Protein AF-A0A098LK66-F1 (afdb_monomer_lite)

Foldseek 3Di:
DDADALVRLLVCLQVVVVPNNVVNCVVPQLVLLQVQQVVQQHDNVLSVVLLVVLVVLLSVCSNVVNDDSVDGSNVSSSLLSVVVSVVVCVVVVTGGDPPPDDPPCCPSVVSVVVVQDPVNVVVVVVLLVQLPDLLNVLCCVVPPVVPQLQVVCVVSVNPGSVRSVVSNVVSVVSSVVVCVVDVPNVVSVVD

Structure (mmCIF, N/CA/C/O backbone):
data_AF-A0A098LK66-F1
#
_entry.id   AF-A0A098LK66-F1
#
loop_
_atom_site.group_PDB
_atom_site.id
_atom_site.type_symbol
_atom_site.label_atom_id
_atom_site.label_alt_id
_atom_site.label_comp_id
_atom_site.label_asym_id
_atom_site.label_entity_id
_atom_site.label_seq_id
_atom_site.pdbx_PDB_ins_code
_atom_site.Cartn_x
_atom_site.Cartn_y
_atom_site.Cartn_z
_atom_site.occupancy
_atom_site.B_iso_or_equiv
_atom_site.auth_seq_id
_atom_site.auth_comp_id
_atom_site.auth_asym_id
_atom_site.auth_atom_id
_atom_site.pdbx_PDB_model_num
ATOM 1 N N . MET A 1 1 ? -8.569 2.336 30.779 1.00 60.31 1 MET A N 1
ATOM 2 C CA . MET A 1 1 ? -9.246 2.023 29.501 1.00 60.31 1 MET A CA 1
ATOM 3 C C . MET A 1 1 ? -9.163 0.520 29.280 1.00 60.31 1 MET A C 1
ATOM 5 O O . MET A 1 1 ? -8.083 -0.027 29.476 1.00 60.31 1 MET A O 1
ATOM 9 N N . ARG A 1 2 ? -10.289 -0.143 28.999 1.00 76.19 2 ARG A N 1
ATOM 10 C CA . ARG A 1 2 ? -10.389 -1.608 28.879 1.00 76.19 2 ARG A CA 1
ATOM 11 C C . ARG A 1 2 ? -9.682 -2.094 27.605 1.00 76.19 2 ARG A C 1
ATOM 13 O O . ARG A 1 2 ? -9.849 -1.475 26.557 1.00 76.19 2 ARG A O 1
ATOM 20 N N . ARG A 1 3 ? -8.924 -3.189 27.717 1.00 81.50 3 ARG A N 1
ATOM 21 C CA . ARG A 1 3 ? -8.341 -3.910 26.578 1.00 81.50 3 ARG A CA 1
ATOM 22 C C . ARG A 1 3 ? -9.443 -4.703 25.870 1.00 81.50 3 ARG A C 1
ATOM 24 O O . ARG A 1 3 ? -10.167 -5.432 26.548 1.00 81.50 3 ARG A O 1
ATOM 31 N N . LEU A 1 4 ? -9.593 -4.518 24.563 1.00 85.69 4 LEU A N 1
ATOM 32 C CA . LEU A 1 4 ? -10.563 -5.234 23.734 1.00 85.69 4 LEU A CA 1
ATOM 33 C C . LEU A 1 4 ? -9.918 -6.492 23.150 1.00 85.69 4 LEU A C 1
ATOM 35 O O . LEU A 1 4 ? -8.748 -6.466 22.780 1.00 85.69 4 LEU A O 1
ATOM 39 N N . ASN A 1 5 ? -10.678 -7.580 23.053 1.00 90.31 5 ASN A N 1
ATOM 40 C CA . ASN A 1 5 ? -10.280 -8.732 22.242 1.00 90.31 5 ASN A CA 1
ATOM 41 C C . ASN A 1 5 ? -10.691 -8.552 20.772 1.00 90.31 5 ASN A C 1
ATOM 43 O O . ASN A 1 5 ? -11.492 -7.675 20.444 1.00 90.31 5 ASN A O 1
ATOM 47 N N . ASP A 1 6 ? -10.202 -9.426 19.895 1.00 90.19 6 ASP A N 1
ATOM 48 C CA . ASP A 1 6 ? -10.417 -9.308 18.451 1.00 90.19 6 ASP A CA 1
ATOM 49 C C . ASP A 1 6 ? -11.898 -9.237 18.052 1.00 90.19 6 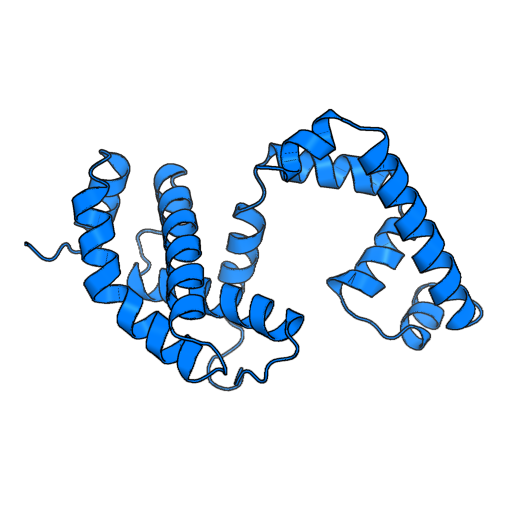ASP A C 1
ATOM 51 O O . ASP A 1 6 ? -12.294 -8.380 17.262 1.00 90.19 6 ASP A O 1
ATOM 55 N N . LYS A 1 7 ? -12.764 -10.054 18.664 1.00 91.00 7 LYS A N 1
ATOM 56 C CA . LYS A 1 7 ? -14.211 -10.022 18.381 1.00 91.00 7 LYS A CA 1
ATOM 57 C C . LYS A 1 7 ? -14.848 -8.701 18.804 1.00 91.00 7 LYS A C 1
ATOM 59 O O . LYS A 1 7 ? -15.735 -8.191 18.118 1.00 91.00 7 LYS A O 1
ATOM 64 N N . GLU A 1 8 ? -14.415 -8.149 19.935 1.00 92.19 8 GLU A N 1
ATOM 65 C CA . GLU A 1 8 ? -14.875 -6.843 20.409 1.00 92.19 8 GLU A CA 1
ATOM 66 C C . GLU A 1 8 ? -14.404 -5.717 19.479 1.00 92.19 8 GLU A C 1
ATOM 68 O O . GLU A 1 8 ? -15.198 -4.827 19.180 1.00 92.19 8 GLU A O 1
ATOM 73 N N . ILE A 1 9 ? -13.171 -5.787 18.964 1.00 91.88 9 ILE A N 1
ATOM 74 C CA . ILE A 1 9 ? -12.632 -4.826 17.988 1.00 91.88 9 ILE A CA 1
ATOM 75 C C . ILE A 1 9 ? -13.450 -4.858 16.691 1.00 91.88 9 ILE A C 1
ATOM 77 O O . ILE A 1 9 ? -13.913 -3.812 16.233 1.00 91.88 9 ILE A O 1
ATOM 81 N N . LEU A 1 10 ? -13.700 -6.045 16.127 1.00 92.62 10 LEU A N 1
ATOM 82 C CA . LEU A 1 10 ? -14.503 -6.195 14.907 1.00 92.62 10 LEU A CA 1
ATOM 83 C C . LEU A 1 10 ? -15.922 -5.644 15.087 1.00 92.62 10 LEU A C 1
ATOM 85 O O . LEU A 1 10 ? -16.438 -4.922 14.228 1.00 92.62 10 LEU A O 1
ATOM 89 N N . LYS A 1 11 ? -16.556 -5.948 16.227 1.00 91.94 11 LYS A N 1
ATOM 90 C CA . LYS A 1 11 ? -17.884 -5.423 16.559 1.00 91.94 11 LYS A CA 1
ATOM 91 C C . LYS A 1 11 ? -17.864 -3.899 16.682 1.00 91.94 11 LYS A C 1
ATOM 93 O O . LYS A 1 11 ? -18.721 -3.253 16.086 1.00 91.94 11 LYS A O 1
ATOM 98 N N . ALA A 1 12 ? -16.892 -3.340 17.402 1.00 91.44 12 ALA A N 1
ATOM 99 C CA . ALA A 1 12 ? -16.756 -1.901 17.615 1.00 91.44 12 ALA A CA 1
ATOM 100 C C . ALA A 1 12 ? -16.572 -1.138 16.292 1.00 91.44 12 ALA A C 1
ATOM 102 O O . ALA A 1 12 ? -17.253 -0.137 16.065 1.00 91.44 12 ALA A O 1
ATOM 103 N N . ILE A 1 13 ? -15.760 -1.663 15.365 1.00 90.69 13 ILE A N 1
ATOM 104 C CA . ILE A 1 13 ? -15.619 -1.105 14.010 1.00 90.69 13 ILE A CA 1
ATOM 105 C C . ILE A 1 13 ? -16.965 -1.098 13.286 1.00 90.69 13 ILE A C 1
ATOM 107 O O . ILE A 1 13 ? -17.366 -0.080 12.716 1.00 90.69 13 ILE A O 1
ATOM 111 N N . ARG A 1 14 ? -17.706 -2.211 13.309 1.00 87.81 14 ARG A N 1
ATOM 112 C CA . ARG A 1 14 ? -19.011 -2.313 12.635 1.00 87.81 14 ARG A CA 1
ATOM 113 C C . ARG A 1 14 ? -20.028 -1.326 13.202 1.00 87.81 14 ARG A C 1
ATOM 115 O O . ARG A 1 14 ? -20.720 -0.681 12.418 1.00 87.81 14 ARG A O 1
ATOM 122 N N . THR A 1 15 ? -20.052 -1.137 14.520 1.00 89.31 15 THR A N 1
ATOM 123 C CA . THR A 1 15 ? -20.961 -0.204 15.206 1.00 89.31 15 THR A CA 1
ATOM 124 C C . THR A 1 15 ? -20.489 1.252 15.209 1.00 89.31 15 THR A C 1
ATOM 126 O O . THR A 1 15 ? -21.251 2.119 15.619 1.00 89.31 15 THR A O 1
ATOM 129 N N . GLY A 1 16 ? -19.269 1.537 14.738 1.00 86.62 16 GLY A N 1
ATOM 130 C CA . GLY A 1 16 ? -18.733 2.898 14.614 1.00 86.62 16 GLY A CA 1
ATOM 131 C C . GLY A 1 16 ? -18.042 3.454 15.865 1.00 86.62 16 GLY A C 1
ATOM 132 O O . GLY A 1 16 ? -17.801 4.656 15.927 1.00 86.62 16 GLY A O 1
ATOM 133 N N . ASP A 1 17 ? -17.697 2.611 16.844 1.00 87.38 17 ASP A N 1
ATOM 134 C CA . ASP A 1 17 ? -16.880 3.013 17.999 1.00 87.38 17 ASP A CA 1
ATOM 135 C C . ASP A 1 17 ? -15.392 3.022 17.612 1.00 87.38 17 ASP A C 1
ATOM 137 O O . ASP A 1 17 ? -14.632 2.087 17.873 1.00 87.38 17 ASP A O 1
ATOM 141 N N . ASN A 1 18 ? -14.992 4.085 16.918 1.00 85.94 18 ASN A N 1
ATOM 142 C CA . ASN A 1 18 ? -13.649 4.205 16.357 1.00 85.94 18 ASN A CA 1
ATOM 143 C C . ASN A 1 18 ? -12.590 4.542 17.419 1.00 85.94 18 ASN A C 1
ATOM 145 O O . ASN A 1 18 ? -11.439 4.132 17.286 1.00 85.94 18 ASN A O 1
ATOM 149 N N . GLU A 1 19 ? -12.959 5.275 18.473 1.00 87.62 19 GLU A N 1
ATOM 150 C CA . GLU A 1 19 ? -12.019 5.754 19.495 1.00 87.62 19 GLU A CA 1
ATOM 151 C C . GLU A 1 19 ? -11.473 4.599 20.346 1.00 87.62 19 GLU A C 1
ATOM 153 O O . GLU A 1 19 ? -10.257 4.473 20.541 1.00 87.62 19 GLU A O 1
ATOM 158 N N . SER A 1 20 ? -12.359 3.703 20.793 1.00 88.12 20 SER A N 1
ATOM 159 C CA . SER A 1 20 ? -11.971 2.523 21.569 1.00 88.12 20 SER A CA 1
ATOM 160 C C . SER A 1 20 ? -11.084 1.578 20.759 1.00 88.12 20 SER A C 1
ATOM 162 O O . SER A 1 20 ? -10.101 1.052 21.288 1.00 88.12 20 SER A O 1
ATOM 164 N N . VAL A 1 21 ? -11.398 1.394 19.472 1.00 89.88 21 VAL A N 1
ATOM 165 C CA . VAL A 1 21 ? -10.608 0.580 18.539 1.00 89.88 21 VAL A CA 1
ATOM 166 C C . VAL A 1 21 ? -9.219 1.176 18.362 1.00 89.88 21 VAL A C 1
ATOM 168 O O . VAL A 1 21 ? -8.226 0.499 18.622 1.00 89.88 21 VAL A O 1
ATOM 171 N N . LEU A 1 22 ? -9.138 2.454 17.984 1.00 89.25 22 LEU A N 1
ATOM 172 C CA . LEU A 1 22 ? -7.871 3.110 17.683 1.00 89.25 22 LEU A CA 1
ATOM 173 C C . LEU A 1 22 ? -6.931 3.078 18.893 1.00 89.25 22 LEU A C 1
ATOM 175 O O . LEU A 1 22 ? -5.772 2.693 18.765 1.00 89.25 22 LEU A O 1
ATOM 179 N N . SER A 1 23 ? -7.442 3.391 20.085 1.00 90.31 23 SER A N 1
ATOM 180 C CA . SER A 1 23 ? -6.656 3.355 21.323 1.00 90.31 23 SER A CA 1
ATOM 181 C C . SER A 1 23 ? -6.125 1.958 21.670 1.00 90.31 23 SER A C 1
ATOM 183 O O . SER A 1 23 ? -5.017 1.840 22.198 1.00 90.31 23 SER A O 1
ATOM 185 N N . ASN A 1 24 ? -6.877 0.893 21.363 1.00 92.69 24 ASN A N 1
ATOM 186 C CA . ASN A 1 24 ? -6.408 -0.482 21.550 1.00 92.69 24 ASN A CA 1
ATOM 187 C C . ASN A 1 24 ? -5.308 -0.836 20.545 1.00 92.69 24 ASN A C 1
ATOM 189 O O . ASN A 1 24 ? -4.234 -1.270 20.954 1.00 92.69 24 ASN A O 1
ATOM 193 N N . LEU A 1 25 ? -5.522 -0.567 19.254 1.00 93.31 25 LEU A N 1
ATOM 194 C CA . LEU A 1 25 ? -4.534 -0.858 18.208 1.00 93.31 25 LEU A CA 1
ATOM 195 C C . LEU A 1 25 ? -3.219 -0.090 18.430 1.00 93.31 25 LEU A C 1
ATOM 197 O O . LEU A 1 25 ? -2.134 -0.642 18.241 1.00 93.31 25 LEU A O 1
ATOM 201 N N . TYR A 1 26 ? -3.293 1.158 18.903 1.00 92.31 26 TYR A N 1
ATOM 202 C CA . TYR A 1 26 ? -2.112 1.954 19.258 1.00 92.31 26 TYR A CA 1
ATOM 203 C C . TYR A 1 26 ? -1.288 1.344 20.396 1.00 92.31 26 TYR A C 1
ATOM 205 O O . TYR A 1 26 ? -0.071 1.519 20.431 1.00 92.31 26 TYR A O 1
ATOM 213 N N . LYS A 1 27 ? -1.927 0.666 21.351 1.00 90.88 27 LYS A N 1
ATOM 214 C CA . LYS A 1 27 ? -1.233 0.054 22.493 1.00 90.88 27 LYS A CA 1
ATOM 215 C C . LYS A 1 27 ? -0.696 -1.325 22.161 1.00 90.88 27 LYS A C 1
ATOM 217 O O . LYS A 1 27 ? 0.425 -1.636 22.552 1.00 90.88 27 LYS A O 1
ATOM 222 N N . ASP A 1 28 ? -1.477 -2.109 21.430 1.00 90.44 28 ASP A N 1
ATOM 2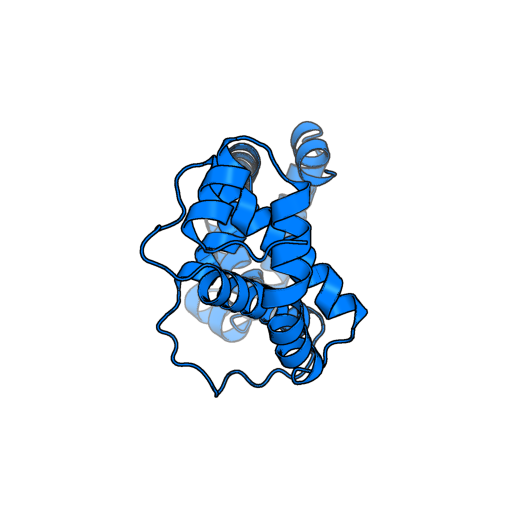23 C CA . ASP A 1 28 ? -1.215 -3.533 21.260 1.00 90.44 28 ASP A CA 1
ATOM 224 C C . ASP A 1 28 ? -0.486 -3.850 19.952 1.00 90.44 28 ASP A C 1
ATOM 226 O O . ASP A 1 28 ? 0.275 -4.806 19.915 1.00 90.44 28 ASP A O 1
ATOM 230 N N . VAL A 1 29 ? -0.660 -3.052 18.892 1.00 93.25 29 VAL A N 1
ATOM 231 C CA . VAL A 1 29 ? -0.126 -3.370 17.553 1.00 93.25 29 VAL A CA 1
ATOM 232 C C . VAL A 1 29 ? 1.039 -2.454 17.164 1.00 93.25 29 VAL A C 1
ATOM 234 O O . VAL A 1 29 ? 2.073 -2.934 16.686 1.00 93.25 29 VAL A O 1
ATOM 237 N N . LEU A 1 30 ? 0.936 -1.141 17.416 1.00 94.62 30 LEU A N 1
ATOM 238 C CA . LEU A 1 30 ? 1.990 -0.179 17.055 1.00 94.62 30 LEU A CA 1
ATOM 239 C C . LEU A 1 30 ? 3.386 -0.547 17.600 1.00 94.62 30 LEU A C 1
ATOM 241 O O . LEU A 1 30 ? 4.347 -0.397 16.844 1.00 94.62 30 LEU A O 1
ATOM 245 N N . PRO A 1 31 ? 3.570 -1.036 18.848 1.00 95.94 31 PRO A N 1
ATOM 246 C CA . PRO A 1 31 ? 4.904 -1.393 19.336 1.00 95.94 31 PRO A CA 1
ATOM 247 C C . PRO A 1 31 ? 5.604 -2.459 18.481 1.00 95.94 31 PRO A C 1
ATOM 249 O O . PRO A 1 31 ? 6.813 -2.365 18.258 1.00 95.94 31 PRO A O 1
ATOM 252 N N . HIS A 1 32 ? 4.851 -3.432 17.959 1.00 93.94 32 HIS A N 1
ATOM 253 C CA . HIS A 1 32 ? 5.378 -4.505 17.115 1.00 93.94 32 HIS A CA 1
ATOM 254 C C . HIS A 1 32 ? 5.761 -3.987 15.726 1.00 93.94 32 HIS A C 1
ATOM 256 O O . HIS A 1 32 ? 6.881 -4.225 15.268 1.00 93.94 32 HIS A O 1
ATOM 262 N N . ILE A 1 33 ? 4.877 -3.202 15.101 1.00 95.19 33 ILE A N 1
ATOM 263 C CA . ILE A 1 33 ? 5.132 -2.550 13.807 1.00 95.19 33 ILE A CA 1
ATOM 264 C C . ILE A 1 33 ? 6.343 -1.616 13.903 1.00 95.19 33 ILE A C 1
ATOM 266 O O . ILE A 1 33 ? 7.261 -1.685 13.086 1.00 95.19 33 ILE A O 1
ATOM 270 N N . LYS A 1 34 ? 6.402 -0.792 14.954 1.00 96.81 34 LYS A N 1
ATOM 271 C CA . LYS A 1 34 ? 7.524 0.111 15.221 1.00 96.81 34 LYS A CA 1
ATOM 272 C C . LYS A 1 34 ? 8.841 -0.641 15.340 1.00 96.81 34 LYS A C 1
ATOM 274 O O . LYS A 1 34 ? 9.829 -0.218 14.743 1.00 96.81 34 LYS A O 1
ATOM 279 N N . LYS A 1 35 ? 8.870 -1.730 16.115 1.00 95.69 35 LYS A N 1
ATOM 280 C CA . LYS A 1 35 ? 10.081 -2.540 16.287 1.00 95.69 35 LYS A CA 1
ATOM 281 C C . LYS A 1 35 ? 10.585 -3.042 14.934 1.00 95.69 35 LYS A C 1
ATOM 283 O O . LYS A 1 35 ? 11.765 -2.869 14.641 1.00 95.69 35 LYS A O 1
ATOM 288 N N . TYR A 1 36 ? 9.689 -3.586 14.109 1.00 94.00 36 TYR A N 1
ATOM 289 C CA . TYR A 1 36 ? 10.032 -4.080 12.777 1.00 94.00 36 TYR A CA 1
ATOM 290 C C . TYR A 1 36 ? 10.594 -2.975 11.877 1.00 94.00 36 TYR A C 1
ATOM 292 O O . TYR A 1 36 ? 11.689 -3.120 11.335 1.00 94.00 36 TYR A O 1
ATOM 300 N N . ILE A 1 37 ? 9.890 -1.849 11.761 1.00 94.38 37 ILE A N 1
ATOM 301 C CA . ILE A 1 37 ? 10.276 -0.749 10.867 1.00 94.38 37 ILE A CA 1
ATOM 302 C C . ILE A 1 37 ? 11.629 -0.158 11.272 1.00 94.38 37 ILE A C 1
ATOM 304 O O . ILE A 1 37 ? 12.502 0.003 10.422 1.00 94.38 37 ILE A O 1
ATOM 308 N N . ILE A 1 38 ? 11.857 0.074 12.568 1.00 94.94 38 ILE A N 1
ATOM 309 C CA . ILE A 1 38 ? 13.140 0.596 13.062 1.00 94.94 38 ILE A CA 1
ATOM 310 C C . ILE A 1 38 ? 14.283 -0.391 12.801 1.00 94.94 38 ILE A C 1
ATOM 312 O O . ILE A 1 38 ? 15.357 0.021 12.366 1.00 94.94 38 ILE A O 1
ATOM 316 N N . SER A 1 39 ? 14.060 -1.695 12.999 1.00 93.12 39 SER A N 1
ATOM 317 C CA . SER A 1 39 ? 15.072 -2.715 12.681 1.00 93.12 39 SER A CA 1
ATOM 318 C C . SER A 1 39 ? 15.369 -2.849 11.182 1.00 93.12 39 SER A C 1
ATOM 320 O O . SER A 1 39 ? 16.380 -3.436 10.811 1.00 93.12 39 SER A O 1
ATOM 322 N N . ASN A 1 40 ? 14.523 -2.273 10.324 1.00 91.56 40 ASN A N 1
ATOM 323 C CA . ASN A 1 40 ? 14.617 -2.349 8.870 1.00 91.56 40 ASN A CA 1
ATOM 324 C C . ASN A 1 40 ? 14.825 -0.970 8.234 1.00 91.56 40 ASN A C 1
ATOM 326 O O . ASN A 1 40 ? 14.219 -0.654 7.211 1.00 91.56 40 ASN A O 1
ATOM 330 N N . SER A 1 41 ? 15.699 -0.157 8.832 1.00 92.62 41 SER A N 1
ATOM 331 C CA . SER A 1 41 ? 16.130 1.144 8.294 1.00 92.62 41 SER A CA 1
ATOM 332 C C . SER A 1 41 ? 15.037 2.223 8.256 1.00 92.62 41 SER A C 1
ATOM 334 O O . SER A 1 41 ? 15.121 3.174 7.474 1.00 92.62 41 SER A O 1
ATOM 336 N N . GLY A 1 42 ? 13.997 2.082 9.078 1.00 92.88 42 GLY A N 1
ATOM 337 C CA . GLY A 1 42 ? 12.924 3.060 9.226 1.00 92.88 42 GLY A CA 1
ATOM 338 C C . GLY A 1 42 ? 13.074 3.950 10.455 1.00 92.88 42 GLY A C 1
ATOM 339 O O . GLY A 1 42 ? 13.735 3.604 11.433 1.00 92.88 42 GLY A O 1
ATOM 340 N N . SER A 1 43 ? 12.444 5.120 10.412 1.00 95.31 43 SER A N 1
ATOM 341 C CA . SER A 1 43 ? 12.350 6.040 11.546 1.00 95.31 43 SER A CA 1
ATOM 342 C C . SER A 1 43 ? 11.102 5.783 12.401 1.00 95.31 43 SER A C 1
ATOM 344 O O . SER A 1 43 ? 10.217 4.999 12.057 1.00 95.31 43 SER A O 1
ATOM 346 N N . TYR A 1 44 ? 11.008 6.469 13.543 1.00 94.19 44 TYR A N 1
ATOM 347 C CA . TYR A 1 44 ? 9.791 6.439 14.357 1.00 94.19 44 TYR A CA 1
ATOM 348 C C . TYR A 1 44 ? 8.588 7.075 13.647 1.00 94.19 44 TYR A C 1
ATOM 350 O O . TYR A 1 44 ? 7.472 6.591 13.815 1.00 94.19 44 TYR A O 1
ATOM 358 N N . GLU A 1 45 ? 8.810 8.120 12.848 1.00 94.38 45 GLU A N 1
ATOM 359 C CA . GLU A 1 45 ? 7.743 8.735 12.053 1.00 94.38 45 GLU A CA 1
ATOM 360 C C . GLU A 1 45 ? 7.310 7.801 10.918 1.00 94.38 45 GLU A C 1
ATOM 362 O O . GLU A 1 45 ? 6.118 7.556 10.774 1.00 94.38 45 GLU A O 1
ATOM 367 N N . ASP A 1 46 ? 8.254 7.126 10.243 1.00 93.44 46 ASP A N 1
ATOM 368 C CA . ASP A 1 46 ? 7.910 6.074 9.273 1.00 93.44 46 ASP A CA 1
ATOM 369 C C . ASP A 1 46 ? 7.019 4.993 9.899 1.00 93.44 46 ASP A C 1
ATOM 371 O O . ASP A 1 46 ? 6.082 4.515 9.266 1.00 93.44 46 ASP A O 1
ATOM 375 N N . ALA A 1 47 ? 7.293 4.612 11.150 1.00 94.19 47 ALA A N 1
ATOM 376 C CA . ALA A 1 47 ? 6.491 3.620 11.849 1.00 94.19 47 ALA A CA 1
ATOM 377 C C . ALA A 1 47 ? 5.064 4.086 12.150 1.00 94.19 47 ALA A C 1
ATOM 379 O O . ALA A 1 47 ? 4.139 3.278 12.080 1.00 94.19 47 ALA A O 1
ATOM 380 N N . LYS A 1 48 ? 4.878 5.366 12.485 1.00 93.69 48 LYS A N 1
ATOM 381 C CA . LYS A 1 48 ? 3.543 5.936 12.690 1.00 93.69 48 LYS A CA 1
ATOM 382 C C . LYS A 1 48 ? 2.769 6.025 11.384 1.00 93.69 48 LYS A C 1
ATOM 384 O O . LYS A 1 48 ? 1.604 5.642 11.384 1.00 93.69 48 LYS A O 1
ATOM 389 N N . ASP A 1 49 ? 3.412 6.477 10.311 1.00 91.38 49 ASP A N 1
ATOM 390 C CA . ASP A 1 49 ? 2.785 6.593 8.992 1.00 91.38 49 ASP A CA 1
ATOM 391 C C . ASP A 1 49 ? 2.291 5.222 8.519 1.00 91.38 49 ASP A C 1
ATOM 393 O O . ASP A 1 49 ? 1.112 5.031 8.235 1.00 91.38 49 ASP A O 1
ATOM 397 N N . ILE A 1 50 ? 3.175 4.218 8.545 1.00 93.25 50 ILE A N 1
ATOM 398 C CA . ILE A 1 50 ? 2.835 2.851 8.133 1.00 93.25 50 ILE A CA 1
ATOM 399 C C . ILE A 1 50 ? 1.748 2.256 9.032 1.00 93.25 50 ILE A C 1
ATOM 401 O O . ILE A 1 50 ? 0.861 1.551 8.550 1.00 93.25 50 ILE A O 1
ATOM 405 N N . PHE A 1 51 ? 1.784 2.531 10.338 1.00 95.25 51 PHE A N 1
ATOM 406 C CA . PHE A 1 51 ? 0.729 2.101 11.250 1.00 95.25 51 PHE A CA 1
ATOM 407 C C . PHE A 1 51 ? -0.626 2.728 10.899 1.00 95.25 51 PHE A C 1
ATOM 409 O O . PHE A 1 51 ? -1.630 2.019 10.897 1.00 95.25 51 PHE A O 1
ATOM 416 N N . GLN A 1 52 ? -0.670 4.024 10.581 1.00 92.06 52 GLN A N 1
ATOM 417 C CA . GLN A 1 52 ? -1.905 4.699 10.178 1.00 92.06 52 GLN A CA 1
ATOM 418 C C . GLN A 1 52 ? -2.481 4.086 8.898 1.00 92.06 52 GLN A C 1
ATOM 420 O O . GLN A 1 52 ? -3.656 3.716 8.889 1.00 92.06 52 GLN A O 1
ATOM 425 N N . ASP A 1 53 ? -1.650 3.881 7.873 1.00 88.38 53 ASP A N 1
ATOM 426 C CA . ASP A 1 53 ? -2.055 3.212 6.629 1.00 88.38 53 ASP A CA 1
ATOM 427 C C . ASP A 1 53 ? -2.604 1.804 6.906 1.00 88.38 53 ASP A C 1
ATOM 429 O O . ASP A 1 53 ? -3.665 1.416 6.413 1.00 88.38 53 ASP A O 1
ATOM 433 N N . THR A 1 54 ? -1.926 1.056 7.779 1.00 92.19 54 THR A N 1
ATOM 434 C CA . THR A 1 54 ? -2.340 -0.288 8.204 1.00 92.19 54 THR A CA 1
ATOM 435 C C . THR A 1 54 ? -3.702 -0.275 8.904 1.00 92.19 54 THR A C 1
ATOM 437 O O . THR A 1 54 ? -4.541 -1.136 8.639 1.00 92.19 54 THR A O 1
ATOM 440 N N . VAL A 1 55 ? -3.954 0.698 9.788 1.00 92.44 55 VAL A N 1
ATOM 441 C CA . VAL A 1 55 ? -5.248 0.853 10.475 1.00 92.44 55 VAL A CA 1
ATOM 442 C C . VAL A 1 55 ? -6.362 1.153 9.477 1.00 92.44 55 VAL A C 1
ATOM 444 O O . VAL A 1 55 ? -7.428 0.547 9.574 1.00 92.44 55 VAL A O 1
ATOM 447 N N . VAL A 1 56 ? -6.130 2.050 8.514 1.00 88.19 56 VAL A N 1
ATOM 448 C CA . VAL A 1 56 ? -7.117 2.394 7.475 1.00 88.19 56 VAL A CA 1
ATOM 449 C C . VAL A 1 56 ? -7.475 1.165 6.645 1.00 88.19 56 VAL A C 1
ATOM 451 O O . VAL A 1 56 ? -8.654 0.863 6.448 1.00 88.19 56 VAL A O 1
ATOM 454 N N . ILE A 1 57 ? -6.460 0.422 6.211 1.00 86.25 57 ILE A N 1
ATOM 455 C CA . ILE A 1 57 ? -6.619 -0.831 5.480 1.00 86.25 57 ILE A CA 1
ATOM 456 C C . ILE A 1 57 ? -7.458 -1.829 6.281 1.00 86.25 57 ILE A C 1
ATOM 458 O O . ILE A 1 57 ? -8.463 -2.337 5.783 1.00 86.25 57 ILE A O 1
ATOM 462 N N . PHE A 1 58 ? -7.074 -2.090 7.531 1.00 91.31 58 PHE A N 1
ATOM 463 C CA . PHE A 1 58 ? -7.785 -3.024 8.395 1.00 91.31 58 PHE A CA 1
ATOM 464 C C . PHE A 1 58 ? -9.248 -2.606 8.584 1.00 91.31 58 PHE A C 1
ATOM 466 O O . PHE A 1 58 ? -10.159 -3.417 8.420 1.00 91.31 58 PHE A O 1
ATOM 473 N N . TYR A 1 59 ? -9.489 -1.322 8.849 1.00 90.12 59 TYR A N 1
ATOM 474 C CA . TYR A 1 59 ? -10.833 -0.783 9.016 1.00 90.12 59 TYR A CA 1
ATOM 475 C C . TYR A 1 59 ? -11.705 -1.017 7.773 1.00 90.12 59 TYR A C 1
ATOM 477 O O . TYR A 1 59 ? -12.850 -1.462 7.892 1.00 90.12 59 TYR A O 1
ATOM 485 N N . ASN A 1 60 ? -11.156 -0.778 6.578 1.00 84.38 60 ASN A N 1
ATOM 486 C CA . ASN A 1 60 ? -11.851 -1.014 5.313 1.00 84.38 60 ASN A CA 1
ATOM 487 C C . ASN A 1 60 ? -12.170 -2.497 5.095 1.00 84.38 60 ASN A C 1
ATOM 489 O O . ASN A 1 60 ? -13.307 -2.821 4.750 1.00 84.38 60 ASN A O 1
ATOM 493 N N . GLN A 1 61 ? -11.222 -3.402 5.363 1.00 84.75 61 GLN A N 1
ATOM 494 C CA . GLN A 1 61 ? -11.449 -4.851 5.269 1.00 84.75 61 GLN A CA 1
ATOM 495 C C . GLN A 1 61 ? -12.611 -5.303 6.162 1.00 84.75 61 GLN A C 1
ATOM 497 O O . GLN A 1 61 ? -13.462 -6.090 5.743 1.00 84.75 61 GLN A O 1
ATOM 502 N N . VAL A 1 62 ? -12.700 -4.763 7.380 1.00 89.69 62 VAL A N 1
ATOM 503 C CA . VAL A 1 62 ? -13.790 -5.085 8.310 1.00 89.69 62 VAL A CA 1
ATOM 504 C C . VAL A 1 62 ? -15.121 -4.488 7.847 1.00 89.69 62 VAL A C 1
ATOM 506 O O . VAL A 1 62 ? -16.136 -5.187 7.855 1.00 89.69 62 VAL A O 1
ATOM 509 N N . LYS A 1 63 ? -15.148 -3.219 7.414 1.00 85.62 63 LYS A N 1
ATOM 510 C CA . LYS A 1 63 ? -16.375 -2.554 6.935 1.00 85.62 63 LYS A CA 1
ATOM 511 C C . LYS A 1 63 ? -16.943 -3.184 5.665 1.00 85.62 63 LYS A C 1
ATOM 513 O O . LYS A 1 63 ? -18.161 -3.248 5.522 1.00 85.62 63 LYS A O 1
ATOM 518 N N . LEU A 1 64 ? -16.080 -3.665 4.774 1.00 83.75 64 LEU A N 1
ATOM 519 C CA . LEU A 1 64 ? -16.467 -4.352 3.541 1.00 83.75 64 LEU A CA 1
ATOM 520 C C . LEU A 1 64 ? -16.763 -5.848 3.748 1.00 83.75 64 LEU A C 1
ATOM 522 O O . LEU A 1 64 ? -17.062 -6.535 2.776 1.00 83.75 64 LEU A O 1
ATOM 526 N N . ASN A 1 65 ? -16.704 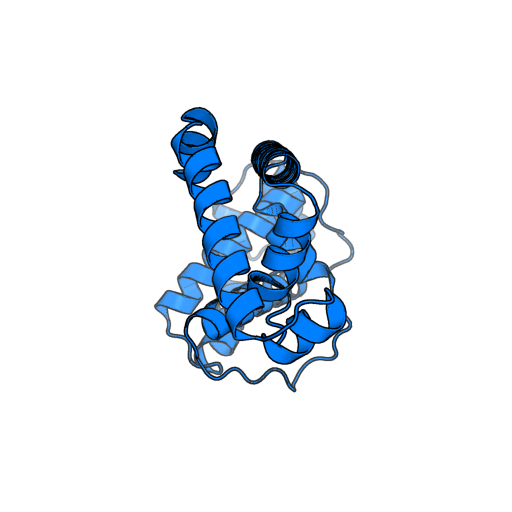-6.353 4.989 1.00 83.12 65 ASN A N 1
ATOM 527 C CA . ASN A 1 65 ? -16.853 -7.775 5.335 1.00 83.12 65 ASN A CA 1
ATOM 528 C C . ASN A 1 65 ? -15.886 -8.704 4.575 1.00 83.12 65 ASN A C 1
ATOM 530 O O . ASN A 1 65 ? -16.245 -9.824 4.223 1.00 83.12 65 ASN A O 1
ATOM 534 N N . ARG A 1 66 ? -14.665 -8.230 4.317 1.00 83.75 66 ARG A N 1
ATOM 535 C CA . ARG A 1 66 ? -13.598 -8.972 3.627 1.00 83.75 66 ARG A CA 1
ATOM 536 C C . ARG A 1 66 ? -12.542 -9.543 4.576 1.00 83.75 66 ARG A C 1
ATOM 538 O O . ARG A 1 66 ? -11.792 -10.432 4.195 1.00 83.75 66 ARG A O 1
ATOM 545 N N . PHE A 1 67 ? -12.495 -9.062 5.818 1.00 86.19 67 PHE A N 1
ATOM 546 C CA . PHE A 1 67 ? -11.601 -9.603 6.838 1.00 86.19 67 PHE A CA 1
ATOM 547 C C . PHE A 1 67 ? -11.999 -11.037 7.237 1.00 86.19 67 PHE A C 1
ATOM 549 O O . PHE A 1 67 ? -13.134 -11.266 7.661 1.00 86.19 67 PHE A O 1
ATOM 556 N N . ASP A 1 68 ? -11.063 -11.990 7.148 1.00 84.44 68 ASP A N 1
ATOM 557 C CA . ASP A 1 68 ? -11.252 -13.355 7.660 1.00 84.44 68 ASP A CA 1
ATOM 558 C C . ASP A 1 68 ? -11.180 -13.354 9.192 1.00 84.44 68 ASP A C 1
ATOM 560 O O . ASP A 1 68 ? -10.100 -13.281 9.777 1.00 84.44 68 ASP A O 1
ATOM 564 N N . GLU A 1 69 ? -12.335 -13.472 9.850 1.00 86.94 69 GLU A N 1
ATOM 565 C CA . GLU A 1 69 ? -12.450 -13.449 11.316 1.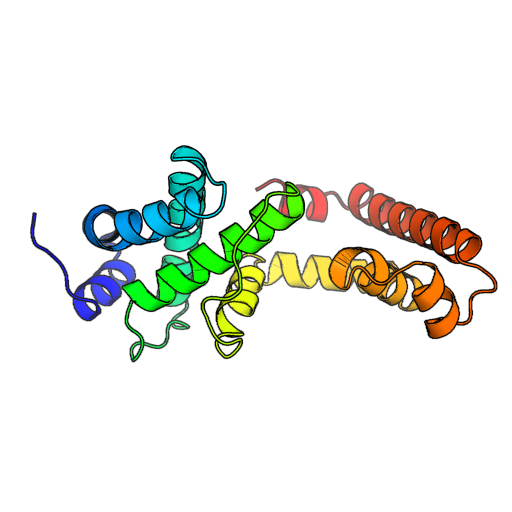00 86.94 69 GLU A CA 1
ATOM 566 C C . GLU A 1 69 ? -11.725 -14.603 12.033 1.00 86.94 69 GLU A C 1
ATOM 568 O O . GLU A 1 69 ? -11.652 -14.606 13.263 1.00 86.94 69 GLU A O 1
ATOM 573 N N . ARG A 1 70 ? -11.200 -15.598 11.303 1.00 86.50 70 ARG A N 1
ATOM 574 C CA . ARG A 1 70 ? -10.348 -16.656 11.873 1.00 86.50 70 ARG A CA 1
ATOM 575 C C . ARG A 1 70 ? -8.915 -16.183 12.128 1.00 86.50 70 ARG A C 1
ATOM 577 O O . ARG A 1 70 ? -8.196 -16.857 12.862 1.00 86.50 70 ARG A O 1
ATOM 584 N N . LYS A 1 71 ? -8.495 -15.069 11.519 1.00 84.56 71 LYS A N 1
ATOM 585 C CA . LYS A 1 71 ? -7.150 -14.500 11.672 1.00 84.56 71 LYS A CA 1
ATOM 586 C C . LYS A 1 71 ? -7.078 -13.595 12.895 1.00 84.56 71 LYS A C 1
ATOM 588 O O . LYS A 1 71 ? -8.010 -12.849 13.186 1.00 84.56 71 LYS A O 1
ATOM 593 N N . GLU A 1 72 ? -5.934 -13.628 13.572 1.00 90.69 72 GLU A N 1
ATOM 594 C CA . GLU A 1 72 ? -5.627 -12.669 14.631 1.00 90.69 72 GLU A CA 1
ATOM 595 C C . GLU A 1 72 ? -5.396 -11.281 14.017 1.00 90.69 72 GLU A C 1
ATOM 597 O O . GLU A 1 72 ? -4.613 -11.127 13.073 1.00 90.69 72 GLU A O 1
ATOM 602 N N . ILE A 1 73 ? -6.056 -10.256 14.563 1.00 92.62 73 ILE A N 1
ATOM 603 C CA . ILE A 1 73 ? -5.970 -8.877 14.053 1.00 92.62 73 ILE A CA 1
ATOM 604 C C . ILE A 1 73 ? -4.527 -8.373 14.091 1.00 92.62 73 ILE A C 1
ATOM 606 O O . ILE A 1 73 ? -4.061 -7.755 13.133 1.00 92.62 73 ILE A O 1
ATOM 610 N N . GLY A 1 74 ? -3.811 -8.650 15.186 1.00 91.25 74 GLY A N 1
ATOM 611 C CA . GLY A 1 74 ? -2.419 -8.240 15.360 1.00 91.25 74 GLY A CA 1
ATOM 612 C C . GLY A 1 74 ? -1.504 -8.823 14.285 1.00 91.25 74 GLY A C 1
ATOM 613 O O . GLY A 1 74 ? -0.722 -8.082 13.689 1.00 91.25 74 GLY A O 1
ATOM 614 N N . ALA A 1 75 ? -1.652 -10.119 13.991 1.00 88.62 75 ALA A N 1
ATOM 615 C CA . ALA A 1 75 ? -0.892 -10.802 12.947 1.00 88.62 75 ALA A CA 1
ATOM 616 C C . ALA A 1 75 ? -1.196 -10.217 11.560 1.00 88.62 75 ALA A C 1
ATOM 618 O O . ALA A 1 75 ? -0.279 -9.800 10.858 1.00 88.62 75 ALA A O 1
ATOM 619 N N . PHE A 1 76 ? -2.479 -10.069 11.211 1.00 90.88 76 PHE A N 1
ATOM 620 C CA . PHE A 1 76 ? -2.889 -9.463 9.942 1.00 90.88 76 PHE A CA 1
ATOM 621 C C . PHE A 1 76 ? -2.308 -8.053 9.753 1.00 90.88 76 PHE A C 1
ATOM 623 O O . PHE A 1 76 ? -1.703 -7.747 8.724 1.00 90.88 76 PHE A O 1
ATOM 630 N N . MET A 1 77 ? -2.469 -7.185 10.756 1.00 93.31 77 MET A N 1
ATOM 631 C CA . MET A 1 77 ? -1.963 -5.815 10.693 1.00 93.31 77 MET A CA 1
ATOM 632 C C . MET A 1 77 ? -0.435 -5.778 10.600 1.00 93.31 77 MET A C 1
ATOM 634 O O . MET A 1 77 ? 0.115 -4.946 9.881 1.00 93.31 77 MET A O 1
ATOM 638 N N . TYR A 1 78 ? 0.261 -6.683 11.289 1.00 92.06 78 TYR A N 1
ATOM 639 C CA . TYR A 1 78 ? 1.711 -6.793 11.192 1.00 92.06 78 TYR A CA 1
ATOM 640 C C . TYR A 1 78 ? 2.162 -7.140 9.765 1.00 92.06 78 TYR A C 1
ATOM 642 O O . TYR A 1 78 ? 3.049 -6.469 9.231 1.00 92.06 78 TYR A O 1
ATOM 650 N N . SER A 1 79 ? 1.517 -8.115 9.119 1.00 87.56 79 SER A N 1
ATOM 651 C CA . SER A 1 79 ? 1.822 -8.514 7.739 1.00 87.56 79 SER A CA 1
ATOM 652 C C . SER A 1 79 ? 1.567 -7.383 6.736 1.00 87.56 79 SER A C 1
ATOM 654 O O . SER A 1 79 ? 2.416 -7.096 5.886 1.00 87.56 79 SER A O 1
ATOM 656 N N . VAL A 1 80 ? 0.449 -6.660 6.878 1.00 88.19 80 VAL A N 1
ATOM 657 C CA . VAL A 1 80 ? 0.144 -5.468 6.064 1.00 88.19 80 VAL A CA 1
ATOM 658 C C . VAL A 1 80 ? 1.216 -4.386 6.240 1.00 88.19 80 VAL A C 1
ATOM 660 O O . VAL A 1 80 ? 1.772 -3.894 5.254 1.00 88.19 80 VAL A O 1
ATOM 663 N N . ALA A 1 81 ? 1.557 -4.045 7.485 1.00 91.69 81 ALA A N 1
ATOM 664 C CA . ALA A 1 81 ? 2.560 -3.029 7.799 1.00 91.69 81 ALA A CA 1
ATOM 665 C C . ALA A 1 81 ? 3.949 -3.388 7.256 1.00 91.69 81 ALA A C 1
ATOM 667 O O . ALA A 1 81 ? 4.658 -2.534 6.715 1.00 91.69 81 ALA A O 1
ATOM 668 N N . ARG A 1 82 ? 4.334 -4.665 7.358 1.00 89.12 82 ARG A N 1
ATOM 669 C CA . ARG A 1 82 ? 5.575 -5.189 6.786 1.00 89.12 82 ARG A CA 1
ATOM 670 C C . ARG A 1 82 ? 5.625 -4.956 5.279 1.00 89.12 82 ARG A C 1
ATOM 672 O O . ARG A 1 82 ? 6.618 -4.428 4.783 1.00 89.12 82 ARG A O 1
ATOM 679 N N . ASN A 1 83 ? 4.563 -5.300 4.557 1.00 84.38 83 ASN A N 1
ATOM 680 C CA . ASN A 1 83 ? 4.527 -5.162 3.101 1.00 84.38 83 ASN A CA 1
ATOM 681 C C . ASN A 1 83 ? 4.520 -3.695 2.653 1.00 84.38 83 ASN A C 1
ATOM 683 O O . ASN A 1 83 ? 5.257 -3.327 1.732 1.00 84.38 83 ASN A O 1
ATOM 687 N N . LEU A 1 84 ? 3.771 -2.833 3.349 1.00 87.06 84 LEU A N 1
ATOM 688 C CA . LEU A 1 84 ? 3.837 -1.379 3.169 1.00 87.06 84 LEU A CA 1
ATOM 689 C C . LEU A 1 84 ? 5.276 -0.865 3.335 1.00 87.06 84 LEU A C 1
ATOM 691 O O . LEU A 1 84 ? 5.769 -0.110 2.489 1.00 87.06 84 LEU A O 1
ATOM 695 N N . TRP A 1 85 ? 5.973 -1.312 4.386 1.00 92.62 85 TRP A N 1
ATOM 696 C CA . TRP A 1 85 ? 7.348 -0.899 4.654 1.00 92.62 85 TRP A CA 1
ATOM 697 C C . TRP A 1 85 ? 8.334 -1.414 3.609 1.00 92.62 85 TRP A C 1
ATOM 699 O O . TRP A 1 85 ? 9.111 -0.619 3.091 1.00 92.62 85 TRP A O 1
ATOM 709 N N . ILE A 1 86 ? 8.286 -2.698 3.242 1.00 84.25 86 ILE A N 1
ATOM 710 C CA . ILE A 1 86 ? 9.153 -3.275 2.200 1.00 84.25 86 ILE A CA 1
ATOM 711 C C . ILE A 1 86 ? 9.026 -2.471 0.906 1.00 84.25 86 ILE A C 1
ATOM 713 O O . ILE A 1 86 ? 10.032 -2.111 0.292 1.00 84.25 86 ILE A O 1
ATOM 717 N N . ASN A 1 87 ? 7.800 -2.134 0.509 1.00 79.88 87 ASN A N 1
ATOM 718 C CA . ASN A 1 87 ? 7.558 -1.349 -0.694 1.00 79.88 87 ASN A CA 1
ATOM 719 C C . ASN A 1 87 ? 8.078 0.087 -0.570 1.00 79.88 87 ASN A C 1
ATOM 721 O O . ASN A 1 87 ? 8.691 0.591 -1.512 1.00 79.88 87 ASN A O 1
ATOM 725 N N . LYS A 1 88 ? 7.879 0.745 0.579 1.00 83.44 88 LYS A N 1
ATOM 726 C CA . LYS A 1 88 ? 8.431 2.084 0.845 1.00 83.44 88 LYS A CA 1
ATOM 727 C C . LYS A 1 88 ? 9.961 2.072 0.836 1.00 83.44 88 LYS A C 1
ATOM 729 O O . LYS A 1 88 ? 10.575 2.832 0.097 1.00 83.44 88 LYS A O 1
ATOM 734 N N . ALA A 1 89 ? 10.575 1.153 1.566 1.00 82.88 89 ALA A N 1
ATOM 735 C CA . ALA A 1 89 ? 12.018 1.015 1.672 1.00 82.88 89 ALA A CA 1
ATOM 736 C C . ALA A 1 89 ? 12.686 0.675 0.330 1.00 82.88 89 ALA A C 1
ATOM 738 O O . ALA A 1 89 ? 13.711 1.269 0.005 1.00 82.88 89 ALA A O 1
ATOM 739 N N . LYS A 1 90 ? 12.081 -0.195 -0.496 1.00 74.94 90 LYS A 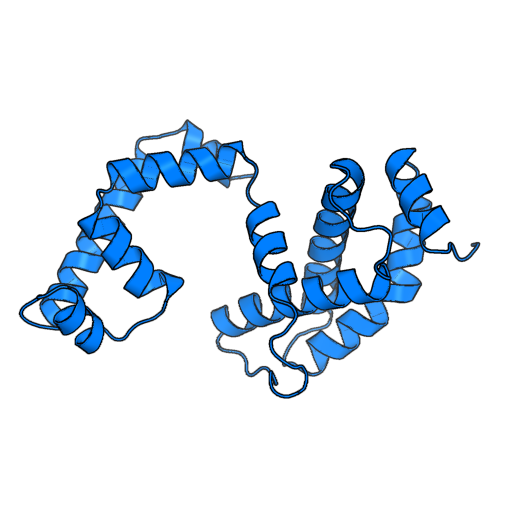N 1
ATOM 740 C CA . LYS A 1 90 ? 12.548 -0.461 -1.869 1.00 74.94 90 LYS A CA 1
ATOM 741 C C . LYS A 1 90 ? 12.547 0.806 -2.732 1.00 74.94 90 LYS A C 1
ATOM 743 O O . LYS A 1 90 ? 13.504 1.030 -3.466 1.00 74.94 90 LYS A O 1
ATOM 748 N N . ARG A 1 91 ? 11.504 1.645 -2.644 1.00 74.69 91 ARG A N 1
ATOM 749 C CA . ARG A 1 91 ? 11.451 2.933 -3.369 1.00 74.69 91 ARG A CA 1
ATOM 750 C C . ARG A 1 91 ? 12.530 3.906 -2.895 1.00 74.69 91 ARG A C 1
ATOM 752 O O . ARG A 1 91 ? 13.118 4.601 -3.716 1.00 74.69 91 ARG A O 1
ATOM 759 N N . ASP A 1 92 ? 12.813 3.899 -1.598 1.00 75.88 92 ASP A N 1
ATOM 760 C CA . ASP A 1 92 ? 13.806 4.769 -0.967 1.00 75.88 92 ASP A CA 1
ATOM 761 C C . ASP A 1 92 ? 15.247 4.217 -1.060 1.00 75.88 92 ASP A C 1
ATOM 763 O O . ASP A 1 92 ? 16.169 4.828 -0.524 1.00 75.88 92 ASP A O 1
ATOM 767 N N . ASN A 1 93 ? 15.461 3.069 -1.719 1.00 78.38 93 ASN A N 1
ATOM 768 C CA . ASN A 1 93 ? 16.735 2.331 -1.764 1.00 78.38 93 ASN A CA 1
ATOM 769 C C . ASN A 1 93 ? 17.323 2.009 -0.372 1.00 78.38 93 ASN A C 1
ATOM 771 O O . ASN A 1 93 ? 18.540 1.997 -0.181 1.00 78.38 93 ASN A O 1
ATOM 775 N N . LYS A 1 94 ? 16.459 1.746 0.612 1.00 78.62 94 LYS A N 1
ATOM 776 C CA . LYS A 1 94 ? 16.843 1.343 1.971 1.00 78.62 94 LYS A CA 1
ATOM 777 C C . LYS A 1 94 ? 17.043 -0.173 2.054 1.00 78.62 94 LYS A C 1
ATOM 779 O O . LYS A 1 94 ? 16.316 -0.941 1.426 1.00 78.62 94 LYS A O 1
ATOM 784 N N . LEU A 1 95 ? 18.007 -0.605 2.869 1.00 78.56 95 LEU A N 1
ATOM 785 C CA . LEU A 1 95 ? 18.238 -2.023 3.154 1.00 78.56 95 LEU A CA 1
ATOM 786 C C . LEU A 1 95 ? 17.166 -2.551 4.114 1.00 78.56 95 LEU A C 1
ATOM 788 O O . LEU A 1 95 ? 16.961 -1.992 5.194 1.00 78.56 95 LEU A O 1
ATOM 792 N N . VAL A 1 96 ? 16.518 -3.645 3.721 1.00 77.50 96 VAL A N 1
ATOM 793 C CA . VAL A 1 96 ? 15.511 -4.361 4.511 1.00 77.50 96 VAL A CA 1
ATOM 794 C C . VAL A 1 96 ? 15.922 -5.820 4.587 1.00 77.50 96 VAL A C 1
ATOM 796 O O . VAL A 1 96 ? 16.275 -6.413 3.568 1.00 77.50 96 VAL A O 1
ATOM 799 N N . ASN A 1 97 ? 15.863 -6.404 5.779 1.00 69.81 97 ASN A N 1
ATOM 800 C CA . ASN A 1 97 ? 16.070 -7.830 5.946 1.00 69.81 97 ASN A CA 1
ATOM 801 C C . ASN A 1 97 ? 14.758 -8.565 5.637 1.00 69.81 97 ASN A C 1
ATOM 803 O O . ASN A 1 97 ? 13.804 -8.520 6.414 1.00 69.81 97 ASN A O 1
ATOM 807 N N . THR A 1 98 ? 14.686 -9.211 4.473 1.00 63.53 98 THR A N 1
ATOM 808 C CA . THR A 1 98 ? 13.515 -9.997 4.053 1.00 63.53 98 THR A CA 1
ATOM 809 C C . THR A 1 98 ? 13.624 -11.477 4.421 1.00 63.53 98 THR A C 1
ATOM 811 O O . THR A 1 98 ? 12.667 -12.205 4.194 1.00 63.53 98 THR A O 1
ATOM 814 N N . ALA A 1 99 ? 14.751 -11.927 4.986 1.00 52.50 99 ALA A N 1
ATOM 815 C CA . ALA A 1 99 ? 15.074 -13.347 5.146 1.00 52.50 99 ALA A CA 1
ATOM 816 C C . ALA A 1 99 ? 14.347 -14.059 6.306 1.00 52.50 99 ALA A C 1
ATOM 818 O O . ALA A 1 99 ? 14.504 -15.265 6.459 1.00 52.50 99 ALA A O 1
ATOM 819 N N . GLU A 1 100 ? 13.577 -13.347 7.134 1.00 48.50 100 GLU A N 1
ATOM 820 C CA . GLU A 1 100 ? 12.996 -13.921 8.360 1.00 48.50 100 GLU A CA 1
ATOM 821 C C . GLU A 1 100 ? 11.603 -14.558 8.204 1.00 48.50 100 GLU A C 1
ATOM 823 O O . GLU A 1 100 ? 11.151 -15.196 9.148 1.00 48.50 100 GLU A O 1
ATOM 828 N N . PHE A 1 101 ? 10.918 -14.444 7.060 1.00 47.69 101 PHE A N 1
ATOM 829 C CA . PHE A 1 101 ? 9.572 -15.018 6.900 1.00 47.69 101 PHE A CA 1
ATOM 830 C C . PHE A 1 101 ? 9.359 -15.594 5.497 1.00 47.69 101 PHE A C 1
ATOM 832 O O . PHE A 1 101 ? 9.604 -14.907 4.507 1.00 47.69 101 PHE A O 1
ATOM 839 N N . ASP A 1 102 ? 8.927 -16.858 5.466 1.00 38.53 102 ASP A N 1
ATOM 840 C CA . ASP A 1 102 ? 8.602 -17.658 4.281 1.00 38.53 102 ASP A CA 1
ATOM 841 C C . ASP A 1 102 ? 7.501 -16.981 3.445 1.00 38.53 102 ASP A C 1
ATOM 843 O O . ASP A 1 102 ? 6.546 -16.436 4.004 1.00 38.53 102 ASP A O 1
ATOM 847 N N . ASP A 1 103 ? 7.630 -17.034 2.119 1.00 40.78 103 ASP A N 1
ATOM 848 C CA . ASP A 1 103 ? 6.843 -16.336 1.076 1.00 40.78 103 ASP A CA 1
ATOM 849 C C . ASP A 1 103 ? 5.351 -16.759 1.003 1.00 40.78 103 ASP A C 1
ATOM 851 O O . ASP A 1 103 ? 4.668 -16.560 0.003 1.00 40.78 103 ASP A O 1
ATOM 855 N N . SER A 1 104 ? 4.810 -17.347 2.070 1.00 37.16 104 SER A N 1
ATOM 856 C CA . SER A 1 104 ? 3.462 -17.927 2.118 1.00 37.16 104 SER A CA 1
ATOM 857 C C . SER A 1 104 ? 2.325 -16.932 2.402 1.00 37.16 104 SER A C 1
ATOM 859 O O . SER A 1 104 ? 1.160 -17.322 2.374 1.00 37.16 104 SER A O 1
ATOM 861 N N . GLU A 1 105 ? 2.617 -15.644 2.615 1.00 44.47 105 GLU A N 1
ATOM 862 C CA . GLU A 1 105 ? 1.601 -14.595 2.809 1.00 44.47 105 GLU A CA 1
ATOM 863 C C . GLU A 1 105 ? 1.541 -13.625 1.611 1.00 44.47 105 GLU A C 1
ATOM 865 O O . GLU A 1 105 ? 1.792 -12.423 1.735 1.00 44.47 105 GLU A O 1
ATOM 870 N N . GLU A 1 106 ? 1.165 -14.138 0.433 1.00 44.91 106 GLU A N 1
ATOM 871 C CA . GLU A 1 106 ? 0.815 -13.326 -0.754 1.00 44.91 106 GLU A CA 1
ATOM 872 C C . GLU A 1 106 ? -0.329 -12.322 -0.481 1.00 44.91 106 GLU A C 1
ATOM 874 O O . GLU A 1 106 ? -0.470 -11.312 -1.174 1.00 44.91 106 GLU A O 1
ATOM 879 N N . GLU A 1 107 ? -1.135 -12.543 0.559 1.00 46.62 107 GLU A N 1
ATOM 880 C CA . GLU A 1 107 ? -2.352 -11.770 0.832 1.00 46.62 107 GLU A CA 1
ATOM 881 C C . GLU A 1 107 ? -2.091 -10.296 1.165 1.00 46.62 107 GLU A C 1
ATOM 883 O O . GLU A 1 107 ? -2.869 -9.425 0.783 1.00 46.62 107 GLU A O 1
ATOM 888 N N . GLY A 1 108 ? -0.984 -9.961 1.834 1.00 42.69 108 GLY A N 1
ATOM 889 C CA . GLY A 1 108 ? -0.698 -8.558 2.145 1.00 42.69 108 GLY A CA 1
ATOM 890 C C . GLY A 1 108 ? -0.317 -7.727 0.906 1.00 42.69 108 GLY A C 1
ATOM 891 O O . GLY A 1 108 ? -0.280 -6.500 0.991 1.00 42.69 108 GLY A O 1
ATOM 892 N N . MET A 1 109 ? -0.028 -8.374 -0.229 1.00 45.81 109 MET A N 1
ATOM 893 C CA . MET A 1 109 ? 0.192 -7.719 -1.521 1.00 45.81 109 MET A CA 1
ATOM 894 C C . MET A 1 109 ? -1.140 -7.371 -2.208 1.00 45.81 109 MET A C 1
ATOM 896 O O . MET A 1 109 ? -1.248 -6.303 -2.809 1.00 45.81 109 MET A O 1
ATOM 900 N N . ASP A 1 110 ? -2.163 -8.214 -2.038 1.00 50.47 110 ASP A N 1
ATOM 901 C CA . ASP A 1 110 ? -3.534 -7.988 -2.524 1.00 50.47 110 ASP A CA 1
ATOM 902 C C . ASP A 1 110 ? -4.224 -6.844 -1.753 1.00 50.47 110 ASP A C 1
ATOM 904 O O . ASP A 1 110 ? -4.872 -5.961 -2.311 1.00 50.47 110 ASP A O 1
ATOM 908 N N . VAL A 1 111 ? -3.945 -6.740 -0.453 1.00 50.84 111 VAL A N 1
ATOM 909 C CA . VAL A 1 111 ? -4.484 -5.677 0.407 1.00 50.84 111 VAL A CA 1
ATOM 910 C C . VAL A 1 111 ? -3.970 -4.266 0.037 1.00 50.84 111 VAL A C 1
ATOM 912 O O . VAL A 1 111 ? -4.666 -3.270 0.244 1.00 50.84 111 VAL A O 1
ATOM 915 N N . LEU A 1 112 ? -2.774 -4.154 -0.553 1.00 49.91 112 LEU A N 1
ATOM 916 C CA . LEU A 1 112 ? -2.272 -2.892 -1.119 1.00 49.91 112 LEU A CA 1
ATOM 917 C C . LEU A 1 112 ? -3.010 -2.497 -2.402 1.00 49.91 112 LEU A C 1
ATOM 919 O O . LEU A 1 112 ? -3.194 -1.306 -2.657 1.00 49.91 112 LEU A O 1
ATOM 923 N N . ALA A 1 113 ? -3.441 -3.480 -3.196 1.00 51.25 113 ALA A N 1
ATOM 924 C CA . ALA A 1 113 ? -4.304 -3.240 -4.346 1.00 51.25 113 ALA A CA 1
ATOM 925 C C . ALA A 1 113 ? -5.693 -2.750 -3.897 1.00 51.25 113 ALA A C 1
ATOM 927 O O . ALA A 1 113 ? -6.265 -1.888 -4.555 1.00 51.25 113 ALA A O 1
ATOM 928 N N . ASP A 1 114 ? -6.171 -3.169 -2.721 1.00 47.62 114 ASP A N 1
ATOM 929 C CA . ASP A 1 114 ? -7.428 -2.698 -2.114 1.00 47.62 114 ASP A CA 1
ATOM 930 C C . ASP A 1 114 ? -7.415 -1.219 -1.649 1.00 47.62 114 ASP A C 1
ATOM 932 O O . ASP A 1 114 ? -8.473 -0.656 -1.356 1.00 47.62 114 ASP A O 1
ATOM 936 N N . MET A 1 115 ? -6.257 -0.536 -1.622 1.00 53.22 115 MET A N 1
ATOM 937 C CA . MET A 1 115 ? -6.200 0.935 -1.471 1.00 53.22 115 MET A CA 1
ATOM 938 C C . MET A 1 115 ? -6.668 1.671 -2.738 1.00 53.22 115 MET A C 1
ATOM 940 O O . MET A 1 115 ? -6.986 2.866 -2.704 1.00 53.22 115 MET A O 1
ATOM 944 N N . ILE A 1 116 ? -6.709 0.972 -3.871 1.00 60.59 116 ILE A N 1
ATOM 945 C CA . ILE A 1 116 ? -7.282 1.463 -5.113 1.00 60.59 116 ILE A CA 1
ATOM 946 C C . ILE A 1 116 ? -8.789 1.209 -5.021 1.00 60.59 116 ILE A C 1
ATOM 948 O O . ILE A 1 116 ? -9.249 0.072 -5.067 1.00 60.59 116 ILE A O 1
ATOM 952 N N . THR A 1 117 ? -9.586 2.274 -4.887 1.00 70.81 117 THR A N 1
ATOM 953 C CA . THR A 1 117 ? -11.048 2.139 -4.981 1.00 70.81 117 THR A CA 1
ATOM 954 C C . THR A 1 117 ? -11.410 1.449 -6.300 1.00 70.81 117 THR A C 1
ATOM 956 O O . THR A 1 117 ? -10.714 1.630 -7.298 1.00 70.81 117 THR A O 1
ATOM 959 N N . ALA A 1 118 ? -12.513 0.695 -6.354 1.00 70.50 118 ALA A N 1
ATOM 960 C CA . ALA A 1 118 ? -12.958 0.059 -7.605 1.00 70.50 118 ALA A CA 1
ATOM 961 C C . ALA A 1 118 ? -13.047 1.066 -8.775 1.00 70.50 118 ALA A C 1
ATOM 963 O O . ALA A 1 118 ? -12.772 0.735 -9.925 1.00 70.50 118 ALA A O 1
ATOM 964 N N . GLU A 1 119 ? -13.357 2.324 -8.457 1.00 72.88 119 GLU A N 1
ATOM 965 C CA . GLU A 1 119 ? -13.338 3.462 -9.374 1.00 72.88 119 GLU A CA 1
ATOM 966 C C . GLU A 1 119 ? -11.921 3.816 -9.869 1.00 72.88 119 GLU A C 1
ATOM 968 O O . GLU A 1 119 ? -11.708 3.938 -11.074 1.00 72.88 119 GLU A O 1
ATOM 973 N N . LYS A 1 120 ? -10.930 3.917 -8.969 1.00 75.88 120 LYS A N 1
ATOM 974 C CA . LYS A 1 120 ? -9.512 4.115 -9.324 1.00 75.88 120 LYS A CA 1
ATOM 975 C C . LYS A 1 120 ? -8.970 2.941 -10.146 1.00 75.88 120 LYS A C 1
ATOM 977 O O . LYS A 1 120 ? -8.217 3.170 -11.091 1.00 75.88 120 LYS A O 1
ATOM 982 N N . ALA A 1 121 ? -9.366 1.711 -9.821 1.00 76.06 121 ALA A N 1
ATOM 983 C CA . ALA A 1 121 ? -8.907 0.501 -10.501 1.00 76.06 121 ALA A CA 1
ATOM 984 C C . ALA A 1 121 ? -9.416 0.478 -11.941 1.00 76.06 121 ALA A C 1
ATOM 986 O O . ALA A 1 121 ? -8.624 0.356 -12.873 1.00 76.06 121 ALA A O 1
ATOM 987 N N . LYS A 1 122 ? -10.717 0.728 -12.118 1.00 80.50 122 LYS A N 1
ATOM 988 C CA . LYS A 1 122 ? -11.335 0.855 -13.436 1.00 80.50 122 LYS A CA 1
ATOM 989 C C . LYS A 1 122 ? -10.717 1.990 -14.254 1.00 80.50 122 LYS A C 1
ATOM 991 O O . LYS A 1 122 ? -10.413 1.809 -15.425 1.00 80.50 122 LYS A O 1
ATOM 996 N N . ALA A 1 123 ? -10.458 3.144 -13.637 1.00 84.94 123 ALA A N 1
ATOM 997 C CA . ALA A 1 123 ? -9.801 4.255 -14.322 1.00 84.94 123 ALA A CA 1
ATOM 998 C C . ALA A 1 123 ? -8.376 3.902 -14.794 1.00 84.94 123 ALA A C 1
ATOM 1000 O O . ALA A 1 123 ? -7.963 4.328 -15.873 1.00 84.94 123 ALA A O 1
ATOM 1001 N N . ILE A 1 124 ? -7.619 3.125 -14.009 1.00 84.62 124 ILE A N 1
ATOM 1002 C CA . ILE A 1 124 ? -6.291 2.625 -14.404 1.00 84.62 124 ILE A CA 1
ATOM 1003 C C . ILE A 1 124 ? -6.411 1.615 -15.545 1.00 84.62 124 ILE A C 1
ATOM 1005 O O . ILE A 1 124 ? -5.630 1.686 -16.493 1.00 84.62 124 ILE A O 1
ATOM 1009 N N . GLU A 1 125 ? -7.373 0.698 -15.475 1.00 84.81 125 GLU A N 1
ATOM 1010 C CA . GLU A 1 125 ? -7.626 -0.293 -16.522 1.00 84.81 125 GLU A CA 1
ATOM 1011 C C . GLU A 1 125 ? -7.962 0.386 -17.859 1.00 84.81 125 GLU A C 1
ATOM 1013 O O . GLU A 1 125 ? -7.251 0.173 -18.844 1.00 84.81 125 GLU A O 1
ATOM 1018 N N . ASP A 1 126 ? -8.920 1.319 -17.855 1.00 88.12 126 ASP A N 1
ATOM 1019 C CA . ASP A 1 126 ? -9.314 2.112 -19.026 1.00 88.12 126 ASP A CA 1
ATOM 1020 C C . ASP A 1 126 ? -8.125 2.897 -19.619 1.00 88.12 126 ASP A C 1
ATOM 1022 O O . ASP A 1 126 ? -7.977 3.029 -20.840 1.00 88.12 126 ASP A O 1
ATOM 1026 N N . LEU A 1 127 ? -7.250 3.445 -18.766 1.00 90.06 127 LEU A N 1
ATOM 1027 C CA . LEU A 1 127 ? -6.028 4.119 -19.212 1.00 90.06 127 LEU A CA 1
ATOM 1028 C C . LEU A 1 127 ? -5.060 3.147 -19.884 1.00 90.06 127 LEU A C 1
ATOM 1030 O O . LEU A 1 127 ? -4.508 3.472 -20.938 1.00 90.06 127 LEU A O 1
ATOM 1034 N N . MET A 1 128 ? -4.836 1.977 -19.287 1.00 88.12 128 MET A N 1
ATOM 1035 C CA . MET A 1 128 ? -3.906 0.976 -19.807 1.00 88.12 128 MET A CA 1
ATOM 1036 C C . MET A 1 128 ? -4.379 0.405 -21.146 1.00 88.12 128 MET A C 1
ATOM 1038 O O . MET A 1 128 ? -3.557 0.228 -22.047 1.00 88.12 128 MET A O 1
ATOM 1042 N N . GLU A 1 129 ? -5.686 0.210 -21.326 1.00 89.38 129 GLU A N 1
ATOM 1043 C CA . GLU A 1 129 ? -6.266 -0.161 -22.621 1.00 89.38 129 GLU A CA 1
ATOM 1044 C C . GLU A 1 129 ? -6.003 0.910 -23.691 1.00 89.38 129 GLU A C 1
ATOM 1046 O O . GLU A 1 129 ? -5.535 0.605 -24.790 1.00 89.38 129 GLU A O 1
ATOM 1051 N N . ARG A 1 130 ? -6.209 2.194 -23.366 1.00 90.06 130 ARG A N 1
ATOM 1052 C CA . ARG A 1 130 ? -5.968 3.317 -24.298 1.00 90.06 130 ARG A CA 1
ATOM 1053 C C . ARG A 1 130 ? -4.486 3.527 -24.621 1.00 90.06 130 ARG A C 1
ATOM 1055 O O . ARG A 1 130 ? -4.126 3.965 -25.723 1.00 90.06 130 ARG A O 1
ATOM 1062 N N . VAL A 1 131 ? -3.600 3.220 -23.675 1.00 91.19 131 VAL A N 1
ATOM 1063 C CA . VAL A 1 131 ? -2.148 3.198 -23.901 1.00 91.19 131 VAL A CA 1
ATOM 1064 C C . VAL A 1 131 ? -1.772 2.108 -24.913 1.00 91.19 131 VAL A C 1
ATOM 1066 O O . VAL A 1 131 ? -0.882 2.342 -25.740 1.00 91.19 131 VAL A O 1
ATOM 1069 N N . GLY A 1 132 ? -2.510 1.000 -24.943 1.00 93.38 132 GLY A N 1
ATOM 1070 C CA . GLY A 1 132 ? -2.370 -0.096 -25.899 1.00 93.38 132 GLY A CA 1
ATOM 1071 C C . GLY A 1 132 ? -1.459 -1.214 -25.395 1.00 93.38 132 GLY A C 1
ATOM 1072 O O . GLY A 1 132 ? -0.488 -0.965 -24.680 1.00 93.38 132 GLY A O 1
ATOM 1073 N N . GLU A 1 133 ? -1.756 -2.445 -25.816 1.00 91.50 133 GLU A N 1
ATOM 1074 C CA . GLU A 1 133 ? -1.183 -3.691 -25.280 1.00 91.50 133 GLU A CA 1
ATOM 1075 C C . GLU A 1 133 ? 0.350 -3.753 -25.289 1.00 91.50 133 GLU A C 1
ATOM 1077 O O . GLU A 1 133 ? 0.962 -4.129 -24.291 1.00 91.50 133 GLU A O 1
ATOM 1082 N N . GLU A 1 134 ? 0.995 -3.324 -26.375 1.00 92.44 134 GLU A N 1
ATOM 1083 C CA . GLU A 1 134 ? 2.463 -3.281 -26.452 1.00 92.44 134 GLU A CA 1
ATOM 1084 C C . GLU A 1 134 ? 3.064 -2.337 -25.404 1.00 92.44 134 GLU A C 1
ATOM 1086 O O . GLU A 1 134 ? 3.985 -2.699 -24.670 1.00 92.44 134 GLU A O 1
ATOM 1091 N N . CYS A 1 135 ? 2.505 -1.131 -25.274 1.00 94.75 135 CYS A N 1
ATOM 1092 C CA . CYS A 1 135 ? 2.961 -0.181 -24.268 1.00 94.75 135 CYS A CA 1
ATOM 1093 C C . CYS A 1 135 ? 2.617 -0.642 -22.849 1.00 94.75 135 CYS A C 1
ATOM 1095 O O . CYS A 1 135 ? 3.433 -0.450 -21.954 1.00 94.75 135 CYS A O 1
ATOM 1097 N N . LYS A 1 136 ? 1.456 -1.270 -22.634 1.00 93.44 136 LYS A N 1
ATOM 1098 C CA . LYS A 1 136 ? 1.066 -1.859 -21.346 1.00 93.44 136 LYS A CA 1
ATOM 1099 C C . LYS A 1 136 ? 2.091 -2.901 -20.899 1.00 93.44 136 LYS A C 1
ATOM 1101 O O . LYS A 1 136 ? 2.659 -2.754 -19.820 1.00 93.44 136 LYS A O 1
ATOM 1106 N N . LYS A 1 137 ? 2.414 -3.879 -21.752 1.00 93.50 137 LYS A N 1
ATOM 1107 C CA . LYS A 1 137 ? 3.431 -4.910 -21.471 1.00 93.50 137 LYS A CA 1
ATOM 1108 C C . LYS A 1 137 ? 4.806 -4.306 -21.202 1.00 93.50 137 LYS A C 1
ATOM 1110 O O . LYS A 1 137 ? 5.456 -4.656 -20.221 1.00 93.50 137 LYS A O 1
ATOM 1115 N N . LEU A 1 138 ? 5.232 -3.351 -22.029 1.00 94.56 138 LEU A N 1
ATOM 1116 C CA . LEU A 1 138 ? 6.517 -2.680 -21.851 1.00 94.56 138 LEU A CA 1
ATOM 1117 C C . LEU A 1 138 ? 6.587 -1.899 -20.527 1.00 94.56 138 LEU A C 1
ATOM 1119 O O . LEU A 1 138 ? 7.611 -1.906 -19.840 1.00 94.56 138 LEU A O 1
ATOM 1123 N N . LEU A 1 139 ? 5.501 -1.228 -20.140 1.00 92.44 139 LEU A N 1
ATOM 1124 C CA . LEU A 1 139 ? 5.409 -0.516 -18.867 1.00 92.44 139 LEU A CA 1
ATOM 1125 C C . LEU A 1 139 ? 5.356 -1.484 -17.678 1.00 92.44 139 LEU A C 1
ATOM 1127 O O . LEU A 1 139 ? 6.015 -1.207 -16.681 1.00 92.44 139 LEU A O 1
ATOM 1131 N N . MET A 1 140 ? 4.669 -2.626 -17.788 1.00 87.75 140 MET A N 1
ATOM 1132 C CA . MET A 1 140 ? 4.690 -3.677 -16.760 1.00 87.75 140 MET A CA 1
ATOM 1133 C C . MET A 1 140 ? 6.116 -4.186 -16.531 1.00 87.75 140 MET A C 1
ATOM 1135 O O . MET A 1 140 ? 6.616 -4.086 -15.411 1.00 87.75 140 MET A O 1
ATOM 1139 N N . TYR A 1 141 ? 6.827 -4.575 -17.595 1.00 88.50 141 TYR A N 1
ATOM 1140 C CA . TYR A 1 141 ? 8.199 -5.065 -17.460 1.00 88.50 141 TYR A CA 1
ATOM 1141 C C . TYR A 1 141 ? 9.166 -4.023 -16.888 1.00 88.50 141 TYR A C 1
ATOM 1143 O O . TYR A 1 141 ? 10.052 -4.357 -16.103 1.00 88.50 141 TYR A O 1
ATOM 1151 N N . THR A 1 142 ? 9.012 -2.751 -17.268 1.00 83.75 142 THR A N 1
ATOM 1152 C CA . THR A 1 142 ? 9.942 -1.693 -16.839 1.00 83.75 142 THR A CA 1
ATOM 1153 C C . THR A 1 142 ? 9.623 -1.099 -15.469 1.00 83.75 142 THR A C 1
ATOM 1155 O O . THR A 1 142 ? 10.539 -0.737 -14.727 1.00 83.75 142 THR A O 1
ATOM 1158 N N . ILE A 1 143 ? 8.345 -0.944 -15.122 1.00 80.38 143 ILE A N 1
ATOM 1159 C CA . ILE A 1 143 ? 7.912 -0.237 -13.909 1.00 80.38 143 ILE A CA 1
ATOM 1160 C C . ILE A 1 143 ? 7.609 -1.218 -12.783 1.00 80.38 143 ILE A C 1
ATOM 1162 O O . ILE A 1 143 ? 8.036 -0.943 -11.659 1.00 80.38 143 ILE A O 1
ATOM 1166 N N . TYR A 1 144 ? 6.913 -2.317 -13.079 1.00 76.50 144 TYR A N 1
ATOM 1167 C CA . TYR A 1 144 ? 6.443 -3.279 -12.084 1.00 76.50 144 TYR A CA 1
ATOM 1168 C C . TYR A 1 144 ? 7.454 -4.412 -11.884 1.00 76.50 144 TYR A C 1
ATOM 1170 O O . TYR A 1 144 ? 8.052 -4.500 -10.816 1.00 76.50 144 TYR A O 1
ATOM 1178 N N . ASP A 1 145 ? 7.752 -5.177 -12.936 1.00 71.94 145 ASP A N 1
ATOM 1179 C CA . ASP A 1 145 ? 8.623 -6.360 -12.844 1.00 71.94 145 ASP A CA 1
ATOM 1180 C C . ASP A 1 145 ? 10.120 -6.014 -12.735 1.00 71.94 145 ASP A C 1
ATOM 1182 O O . ASP A 1 145 ? 10.944 -6.879 -12.448 1.00 71.94 145 ASP A O 1
ATOM 1186 N N . LYS A 1 146 ? 10.493 -4.751 -12.996 1.00 80.94 146 LYS A N 1
ATOM 1187 C CA . LYS A 1 146 ? 11.881 -4.242 -12.981 1.00 80.94 146 LYS A CA 1
ATOM 1188 C C . LYS A 1 146 ? 12.869 -5.086 -13.808 1.00 80.94 146 LYS A C 1
ATOM 1190 O O . LYS A 1 146 ? 14.050 -5.163 -13.473 1.00 80.94 146 LYS A O 1
ATOM 1195 N N . VAL A 1 147 ? 12.405 -5.673 -14.911 1.00 84.88 147 VAL A N 1
ATOM 1196 C CA . VAL A 1 147 ? 13.227 -6.487 -15.820 1.00 84.88 147 VAL A CA 1
ATOM 1197 C C . VAL A 1 147 ? 14.290 -5.609 -16.487 1.00 84.88 147 VAL A C 1
ATOM 1199 O O . VAL A 1 147 ? 14.046 -4.441 -16.809 1.00 84.88 147 VAL A O 1
ATOM 1202 N N . SER A 1 148 ? 15.487 -6.154 -16.717 1.00 88.38 148 SER A N 1
ATOM 1203 C CA . SER A 1 148 ? 16.554 -5.390 -17.364 1.00 88.38 148 SER A CA 1
ATOM 1204 C C . SER A 1 148 ? 16.207 -5.059 -18.822 1.00 88.38 148 SER A C 1
ATOM 1206 O O . SER A 1 148 ? 15.578 -5.845 -19.530 1.00 88.38 148 SER A O 1
ATOM 1208 N N . LEU A 1 149 ? 16.662 -3.906 -19.329 1.00 88.56 149 LEU A N 1
ATOM 1209 C CA . LEU A 1 149 ? 16.361 -3.485 -20.708 1.00 88.56 149 LEU A CA 1
ATOM 1210 C C . LEU A 1 149 ? 16.839 -4.497 -21.764 1.00 88.56 149 LEU A C 1
ATOM 1212 O O . LEU A 1 149 ? 16.212 -4.626 -22.812 1.00 88.56 149 LEU A O 1
ATOM 1216 N N . LYS A 1 150 ? 17.924 -5.228 -21.481 1.00 91.31 150 LYS A N 1
ATOM 1217 C CA . LYS A 1 150 ? 18.445 -6.286 -22.356 1.00 91.31 150 LYS A CA 1
ATOM 1218 C C . LYS A 1 150 ? 17.506 -7.489 -22.407 1.00 91.31 150 LYS A C 1
ATOM 1220 O O . LYS A 1 150 ? 17.198 -7.975 -23.489 1.00 91.31 150 LYS A O 1
ATOM 1225 N N . GLU A 1 151 ? 17.010 -7.938 -21.259 1.00 87.38 151 GLU A N 1
ATOM 1226 C CA . GLU A 1 151 ? 16.044 -9.040 -21.191 1.00 87.38 151 GLU A CA 1
ATOM 1227 C C . GLU A 1 151 ? 14.699 -8.651 -21.805 1.00 87.38 151 GLU A C 1
ATOM 1229 O O . GLU A 1 151 ? 14.086 -9.467 -22.488 1.00 87.38 151 GLU A O 1
ATOM 1234 N N . ILE A 1 152 ? 14.256 -7.403 -21.627 1.00 92.06 152 ILE A N 1
ATOM 1235 C CA . ILE A 1 152 ? 13.043 -6.892 -22.281 1.00 92.06 152 ILE A CA 1
ATOM 1236 C C . ILE A 1 152 ? 13.214 -6.893 -23.799 1.00 92.06 152 ILE A C 1
ATOM 1238 O O . ILE A 1 152 ? 12.291 -7.290 -24.509 1.00 92.06 152 ILE A O 1
ATOM 1242 N N . ALA A 1 153 ? 14.386 -6.491 -24.304 1.00 94.19 153 ALA A N 1
ATOM 1243 C CA . ALA A 1 153 ? 14.659 -6.508 -25.737 1.00 94.19 153 ALA A CA 1
ATOM 1244 C C . ALA A 1 153 ? 14.493 -7.919 -26.314 1.00 94.19 153 ALA A C 1
ATOM 1246 O O . ALA A 1 153 ? 13.815 -8.088 -27.322 1.00 94.19 153 ALA A O 1
ATOM 1247 N N . VAL A 1 154 ? 15.010 -8.937 -25.620 1.00 95.12 154 VAL A N 1
ATOM 1248 C CA . VAL A 1 154 ? 14.833 -10.344 -26.008 1.00 95.12 154 VAL A CA 1
ATOM 1249 C C . VAL A 1 154 ? 13.367 -10.779 -25.897 1.00 95.12 154 VAL A C 1
ATOM 1251 O O . VAL A 1 154 ? 12.825 -11.330 -26.850 1.00 95.12 154 VAL A O 1
ATOM 1254 N N . LYS A 1 155 ? 12.702 -10.507 -24.766 1.00 93.19 155 LYS A N 1
ATOM 1255 C CA . LYS A 1 155 ? 11.311 -10.929 -24.503 1.00 93.19 155 LYS A CA 1
ATOM 1256 C C . LYS A 1 155 ? 10.300 -10.333 -25.483 1.00 93.19 155 LYS A C 1
ATOM 1258 O O . LYS A 1 155 ? 9.331 -11.000 -25.826 1.00 93.19 155 LYS A O 1
ATOM 1263 N N . MET A 1 156 ? 10.508 -9.086 -25.897 1.00 93.56 156 MET A N 1
ATOM 1264 C CA . MET A 1 156 ? 9.589 -8.346 -26.768 1.00 93.56 156 MET A CA 1
ATOM 1265 C C . MET A 1 156 ? 10.079 -8.243 -28.221 1.00 93.56 156 MET A C 1
ATOM 1267 O O . MET A 1 156 ? 9.431 -7.600 -29.040 1.00 93.56 156 MET A O 1
ATOM 1271 N N . GLY A 1 157 ? 11.215 -8.863 -28.557 1.00 94.38 157 GLY A N 1
ATOM 1272 C CA . GLY A 1 157 ? 11.755 -8.864 -29.919 1.00 94.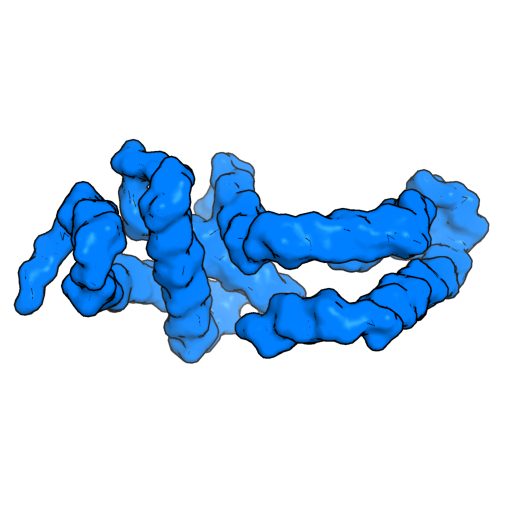38 157 GLY A CA 1
ATOM 1273 C C . GLY A 1 157 ? 12.283 -7.505 -30.400 1.00 94.38 157 GLY A C 1
ATOM 1274 O O . GLY A 1 157 ? 12.288 -7.239 -31.601 1.00 94.38 157 GLY A O 1
ATOM 1275 N N . TYR A 1 158 ? 12.725 -6.630 -29.492 1.00 94.56 158 TYR A N 1
ATOM 1276 C CA . TYR A 1 158 ? 13.370 -5.371 -29.866 1.00 94.56 158 TYR A CA 1
ATOM 1277 C C . TYR A 1 158 ? 14.845 -5.577 -30.223 1.00 94.56 158 TYR A C 1
ATOM 1279 O O . TYR A 1 158 ? 15.542 -6.409 -29.649 1.00 94.56 158 TYR A O 1
ATOM 1287 N N . SER A 1 159 ? 15.349 -4.752 -31.141 1.00 92.31 159 SER A N 1
ATOM 1288 C CA . SER A 1 159 ? 16.712 -4.875 -31.670 1.00 92.31 159 SER A CA 1
ATOM 1289 C C . SER A 1 159 ? 17.821 -4.470 -30.692 1.00 92.31 159 SER A C 1
ATOM 1291 O O . SER A 1 159 ? 18.967 -4.870 -30.886 1.00 92.31 159 SER A O 1
ATOM 1293 N N . SER A 1 160 ? 17.521 -3.678 -29.656 1.00 95.31 160 SER A N 1
ATOM 1294 C CA . SER A 1 160 ? 18.479 -3.328 -28.600 1.00 95.31 160 SER A CA 1
ATOM 1295 C C . SER A 1 160 ? 17.804 -2.788 -27.338 1.00 95.31 160 SER A C 1
ATOM 1297 O O . SER A 1 160 ? 16.658 -2.333 -27.359 1.00 95.31 160 SER A O 1
ATOM 1299 N N . ASP A 1 161 ? 18.549 -2.759 -26.236 1.00 91.69 161 ASP A N 1
ATOM 1300 C CA . ASP A 1 161 ? 18.166 -2.090 -24.987 1.00 91.69 161 ASP A CA 1
ATOM 1301 C C . ASP A 1 161 ? 17.928 -0.576 -25.165 1.00 91.69 161 ASP A C 1
ATOM 1303 O O . ASP A 1 161 ? 17.036 0.001 -24.537 1.00 91.69 161 ASP A O 1
ATOM 1307 N N . GLN A 1 162 ? 18.658 0.074 -26.074 1.00 93.75 162 GLN A N 1
ATOM 1308 C CA . GLN A 1 162 ? 18.444 1.479 -26.429 1.00 93.75 162 GLN A CA 1
ATOM 1309 C C . GLN A 1 162 ? 17.090 1.709 -27.121 1.00 93.75 162 GLN A C 1
ATOM 1311 O O . GLN A 1 162 ? 16.429 2.734 -26.897 1.00 93.75 162 GLN A O 1
ATOM 1316 N N . VAL A 1 163 ? 16.646 0.744 -27.931 1.00 92.81 163 VAL A N 1
ATOM 1317 C CA . VAL A 1 163 ? 15.305 0.750 -28.521 1.00 92.81 163 VAL A CA 1
ATOM 1318 C C . VAL A 1 163 ? 14.263 0.607 -27.415 1.00 92.81 163 VAL A C 1
ATOM 1320 O O . VAL A 1 163 ? 13.400 1.477 -27.297 1.00 92.81 163 VAL A O 1
ATOM 1323 N N . VAL A 1 164 ? 14.410 -0.374 -26.518 1.00 94.94 164 VAL A N 1
ATOM 1324 C CA . VAL A 1 164 ? 13.525 -0.543 -25.349 1.00 94.94 164 VAL A CA 1
ATOM 1325 C C . VAL A 1 164 ? 13.408 0.751 -24.545 1.00 94.94 164 VAL A C 1
ATOM 1327 O O . VAL A 1 164 ? 12.299 1.185 -24.229 1.00 94.94 164 VAL A O 1
ATOM 1330 N N . LYS A 1 165 ? 14.531 1.418 -24.255 1.00 91.75 165 LYS A N 1
ATOM 1331 C CA . LYS A 1 165 ? 14.559 2.689 -23.515 1.00 91.75 165 LYS A CA 1
ATOM 1332 C C . LYS A 1 165 ? 13.734 3.775 -24.210 1.00 91.75 165 LYS A C 1
ATOM 1334 O O . LYS A 1 165 ? 12.933 4.451 -23.559 1.00 91.75 165 LYS A O 1
ATOM 1339 N N . THR A 1 166 ? 13.907 3.918 -25.524 1.00 94.06 166 THR A N 1
ATOM 1340 C CA . THR A 1 166 ? 13.184 4.893 -26.355 1.00 94.06 166 THR A CA 1
ATOM 1341 C C . THR A 1 166 ? 11.682 4.613 -26.376 1.00 94.06 166 THR A C 1
ATOM 1343 O O . THR A 1 166 ? 10.882 5.519 -26.136 1.00 94.06 166 THR A O 1
ATOM 1346 N N . TYR A 1 167 ? 11.282 3.364 -26.621 1.00 94.31 167 TYR A N 1
ATOM 1347 C CA . TYR A 1 167 ? 9.871 2.977 -26.641 1.00 94.31 167 TYR A CA 1
ATOM 1348 C C . TYR A 1 167 ? 9.229 3.118 -25.261 1.00 94.31 167 TYR A C 1
ATOM 1350 O O . TYR A 1 167 ? 8.140 3.675 -25.150 1.00 94.31 167 TYR A O 1
ATOM 1358 N N . SER A 1 168 ? 9.943 2.754 -24.195 1.00 92.25 168 SER A N 1
ATOM 1359 C CA . SER A 1 168 ? 9.468 2.925 -22.818 1.00 92.25 168 SER A CA 1
ATOM 1360 C C . SER A 1 168 ? 9.212 4.395 -22.492 1.00 92.25 168 SER A C 1
ATOM 1362 O O . SER A 1 168 ? 8.215 4.729 -21.855 1.00 92.25 168 SER A O 1
ATOM 1364 N N . TYR A 1 169 ? 10.092 5.294 -22.946 1.00 93.38 169 TYR A N 1
ATOM 1365 C CA . TYR A 1 169 ? 9.887 6.736 -22.807 1.00 93.38 169 TYR A CA 1
ATOM 1366 C C . TYR A 1 169 ? 8.633 7.207 -23.557 1.00 93.38 169 TYR A C 1
ATOM 1368 O O . TYR A 1 169 ? 7.803 7.904 -22.977 1.00 93.38 169 TYR A O 1
ATOM 1376 N N . ARG A 1 170 ? 8.443 6.772 -24.808 1.00 93.88 170 ARG A N 1
ATOM 1377 C CA . ARG A 1 170 ? 7.250 7.111 -25.602 1.00 93.88 170 ARG A CA 1
ATOM 1378 C C . ARG A 1 170 ? 5.960 6.598 -24.962 1.00 93.88 170 ARG A C 1
ATOM 1380 O O . ARG A 1 170 ? 4.990 7.345 -24.887 1.00 93.88 170 ARG A O 1
ATOM 1387 N N . CYS A 1 171 ? 5.955 5.367 -24.453 1.00 95.44 171 CYS A N 1
ATOM 1388 C CA . CYS A 1 171 ? 4.804 4.796 -23.755 1.00 95.44 171 CYS A CA 1
ATOM 1389 C C . CYS A 1 171 ? 4.475 5.570 -22.470 1.00 95.44 171 CYS A C 1
ATOM 1391 O O . CYS A 1 171 ? 3.307 5.866 -22.224 1.00 95.44 171 CYS A O 1
ATOM 1393 N N . ARG A 1 172 ? 5.490 5.989 -21.696 1.00 92.75 172 ARG A N 1
ATOM 1394 C CA . ARG A 1 172 ? 5.292 6.881 -20.540 1.00 92.75 172 ARG A CA 1
ATOM 1395 C C . ARG A 1 172 ? 4.701 8.227 -20.948 1.00 92.75 172 ARG A C 1
ATOM 1397 O O . ARG A 1 172 ? 3.778 8.695 -20.293 1.00 92.75 172 ARG A O 1
ATOM 1404 N N . GLN A 1 173 ? 5.182 8.820 -22.040 1.00 93.19 173 GLN A N 1
ATOM 1405 C CA . GLN A 1 173 ? 4.648 10.089 -22.535 1.00 93.19 173 GLN A CA 1
ATOM 1406 C C . GLN A 1 173 ? 3.192 9.953 -22.997 1.00 93.19 173 GLN A C 1
ATOM 1408 O O . GLN A 1 173 ? 2.372 10.824 -22.722 1.00 93.19 173 GLN A O 1
ATOM 1413 N N . LYS A 1 174 ? 2.855 8.840 -23.658 1.00 92.81 174 LYS A N 1
ATOM 1414 C CA . LYS A 1 174 ? 1.483 8.527 -24.067 1.00 92.81 174 LYS A CA 1
ATOM 1415 C C . LYS A 1 174 ? 0.558 8.405 -22.854 1.00 92.81 174 LYS A C 1
ATOM 1417 O O . LYS A 1 174 ? -0.485 9.050 -22.833 1.00 92.81 174 LYS A O 1
ATOM 1422 N N . LEU A 1 175 ? 0.958 7.632 -21.841 1.00 91.62 175 LEU A N 1
ATOM 1423 C CA . LEU A 1 175 ? 0.207 7.504 -20.588 1.00 91.62 175 LEU A CA 1
ATOM 1424 C C . LEU A 1 175 ? 0.051 8.862 -19.887 1.00 91.62 175 LEU A C 1
ATOM 1426 O O . LEU A 1 175 ? -1.048 9.214 -19.472 1.00 91.62 175 LEU A O 1
ATOM 1430 N N . PHE A 1 176 ? 1.123 9.654 -19.811 1.00 90.50 176 PHE A N 1
ATOM 1431 C CA . PHE A 1 176 ? 1.090 10.988 -19.214 1.00 90.50 176 PHE A CA 1
ATOM 1432 C C . PHE A 1 176 ? 0.093 11.917 -19.916 1.00 90.50 176 PHE A C 1
ATOM 1434 O O . PHE A 1 176 ? -0.689 12.586 -19.246 1.00 90.50 176 PHE A O 1
ATOM 1441 N N . ASN A 1 177 ? 0.081 11.936 -21.251 1.00 90.62 177 ASN A N 1
ATOM 1442 C CA . ASN A 1 177 ? -0.868 12.747 -22.012 1.00 90.62 177 ASN A CA 1
ATOM 1443 C C . ASN A 1 177 ? -2.316 12.291 -21.766 1.00 90.62 177 ASN A C 1
ATOM 1445 O O . ASN A 1 177 ? -3.172 13.126 -21.505 1.00 90.62 177 ASN A O 1
ATOM 1449 N N . LEU A 1 178 ? -2.580 10.978 -21.734 1.00 90.62 178 LEU A N 1
ATOM 1450 C CA . LEU A 1 178 ? -3.915 10.441 -21.430 1.00 90.62 178 LEU A CA 1
ATOM 1451 C C . LEU A 1 178 ? -4.418 10.841 -20.036 1.00 90.62 178 LEU A C 1
ATOM 1453 O O . LEU A 1 178 ? -5.603 11.120 -19.870 1.00 90.62 178 LEU A O 1
ATOM 1457 N N . VAL A 1 179 ? -3.526 10.886 -19.043 1.00 88.94 179 VAL A N 1
ATOM 1458 C CA . VAL A 1 179 ? -3.856 11.377 -17.697 1.00 88.94 179 VAL A CA 1
ATOM 1459 C C . VAL A 1 179 ? -4.100 12.885 -17.720 1.00 88.94 179 VAL A C 1
ATOM 1461 O O . VAL A 1 179 ? -5.085 13.353 -17.158 1.00 88.94 179 VAL A O 1
ATOM 1464 N N . LYS A 1 180 ? -3.228 13.653 -18.385 1.00 87.50 180 LYS A N 1
ATOM 1465 C CA . LYS A 1 180 ? -3.322 15.117 -18.474 1.00 87.50 180 LYS A CA 1
ATOM 1466 C C . LYS A 1 180 ? -4.623 15.579 -19.136 1.00 87.50 180 LYS A C 1
ATOM 1468 O O . LYS A 1 180 ? -5.227 16.547 -18.680 1.00 87.50 180 LYS A O 1
ATOM 1473 N N . ASP A 1 181 ? -5.048 14.878 -20.179 1.00 87.06 181 ASP A N 1
ATOM 1474 C CA . ASP A 1 181 ? -6.230 15.223 -20.968 1.00 87.06 181 ASP A CA 1
ATOM 1475 C C . ASP A 1 181 ? -7.540 14.768 -20.294 1.00 87.06 181 ASP A C 1
ATOM 1477 O O . ASP A 1 181 ? -8.631 15.069 -20.779 1.00 87.06 181 ASP A O 1
ATOM 1481 N N . ASN A 1 182 ? -7.456 14.075 -19.151 1.00 84.50 182 ASN A N 1
ATOM 1482 C CA . ASN A 1 182 ? -8.603 13.581 -18.399 1.00 84.50 182 ASN A CA 1
ATOM 1483 C C . ASN A 1 182 ? -8.671 14.206 -16.994 1.00 84.50 182 ASN A C 1
ATOM 1485 O O . ASN A 1 182 ? -8.122 13.690 -16.017 1.00 84.50 182 ASN A O 1
ATOM 1489 N N . SER A 1 183 ? -9.404 15.319 -16.876 1.00 82.06 183 SER A N 1
ATOM 1490 C CA . SER A 1 183 ? -9.565 16.050 -15.610 1.00 82.06 183 SER A CA 1
ATOM 1491 C C . SER A 1 183 ? -10.207 15.219 -14.493 1.00 82.06 183 SER A C 1
ATOM 1493 O O . SER A 1 183 ? -9.885 15.433 -13.324 1.00 82.06 183 SER A O 1
ATOM 1495 N N . TYR A 1 184 ? -11.067 14.254 -14.836 1.00 82.75 184 TYR A N 1
ATOM 1496 C CA . TYR A 1 184 ? -11.668 13.338 -13.866 1.00 82.75 184 TYR A CA 1
ATOM 1497 C C . TYR A 1 184 ? -10.607 12.428 -13.237 1.00 82.75 184 TYR A C 1
ATOM 1499 O O . TYR A 1 184 ? -10.505 12.368 -12.013 1.00 82.75 184 TYR A O 1
ATOM 1507 N N . ILE A 1 185 ? -9.729 11.830 -14.044 1.00 83.50 185 ILE A N 1
ATOM 1508 C CA . ILE A 1 185 ? -8.618 11.010 -13.539 1.00 83.50 185 ILE A CA 1
ATOM 1509 C C . ILE A 1 185 ? -7.693 11.837 -12.643 1.00 83.50 185 ILE A C 1
ATOM 1511 O O . ILE A 1 185 ? -7.354 11.404 -11.546 1.00 83.50 185 ILE A O 1
ATOM 1515 N N . ILE A 1 186 ? -7.339 13.060 -13.043 1.00 83.31 186 ILE A N 1
ATOM 1516 C CA . ILE A 1 186 ? -6.513 13.944 -12.203 1.00 83.31 186 ILE A CA 1
ATOM 1517 C C . ILE A 1 186 ? -7.171 14.192 -10.838 1.00 83.31 186 ILE A C 1
ATOM 1519 O O . ILE A 1 186 ? -6.480 14.208 -9.822 1.00 83.31 186 ILE A O 1
ATOM 1523 N N . SER A 1 187 ? -8.490 14.397 -10.801 1.00 77.62 187 SER A N 1
ATOM 1524 C CA . SER A 1 187 ? -9.219 14.606 -9.545 1.00 77.62 187 SER A CA 1
ATOM 1525 C C . SER A 1 187 ? -9.276 13.346 -8.676 1.00 77.62 187 SER A C 1
ATOM 1527 O O . SER A 1 187 ? -9.163 13.443 -7.456 1.00 77.62 187 SER A O 1
ATOM 1529 N N . LEU A 1 188 ? -9.366 12.174 -9.309 1.00 77.06 188 LEU A N 1
ATOM 1530 C CA . LEU A 1 188 ? -9.479 10.881 -8.647 1.00 77.06 188 LEU A CA 1
ATOM 1531 C C . LEU A 1 188 ? -8.195 10.515 -7.884 1.00 77.06 188 LEU A C 1
ATOM 1533 O O . LEU A 1 188 ? -8.266 9.954 -6.798 1.00 77.06 188 LEU A O 1
ATOM 1537 N N . PHE A 1 189 ? -7.021 10.880 -8.410 1.00 68.50 189 PHE A N 1
ATOM 1538 C CA . PHE A 1 189 ? -5.712 10.583 -7.803 1.00 68.50 189 PHE A CA 1
ATOM 1539 C C . PHE A 1 189 ? -5.121 11.720 -6.945 1.00 68.50 189 PHE A C 1
ATOM 1541 O O . PHE A 1 189 ? -4.002 11.585 -6.457 1.00 68.50 189 PHE A O 1
ATOM 1548 N N . LYS A 1 190 ? -5.838 12.838 -6.758 1.00 65.94 190 LYS A N 1
ATOM 1549 C CA . LYS A 1 190 ? -5.419 13.969 -5.898 1.00 65.94 190 LYS A CA 1
ATOM 1550 C C . LYS A 1 190 ? -5.928 13.892 -4.450 1.00 65.94 190 LYS A C 1
ATOM 1552 O O . LYS A 1 190 ? -5.531 14.739 -3.652 1.00 65.94 190 LYS A O 1
ATOM 1557 N N . GLN A 1 191 ? -6.810 12.939 -4.149 1.00 45.72 191 GLN A N 1
ATOM 1558 C CA . GLN A 1 191 ? -7.355 12.651 -2.815 1.00 45.72 191 GLN A CA 1
ATOM 1559 C C . GLN A 1 191 ? -6.597 11.493 -2.176 1.00 45.72 191 GLN A C 1
ATOM 1561 O O . GLN A 1 191 ? -6.244 11.641 -0.990 1.00 45.72 191 GLN A O 1
#

Radius of gyration: 20.22 Å; chains: 1; bounding box: 39×34×61 Å

pLDDT: mean 83.85, std 13.92, range [37.16, 96.81]

Sequence (191 aa):
MRRLNDKEILKAIRTGDNESVLSNLYKDVLPHIKKYIISNSGSYEDAKDIFQDTVVIFYNQVKLNRFDERKEIGAFMYSVARNLWINKAKRDNKLVNTAEFDDSEEEGMDVLADMITAEKAKAIEDLMERVGEECKKLLMYTIYDKVSLKEIAVKMGYSSDQVVKTYSYRCRQKLFNLVKDNSYIISLFKQ

Secondary structure (DSSP, 8-state):
-PPPPHHHHHHHHHHT-HHHHHHHHHHHTHHHHHHHHHHTT--HHHHHHHHHHHHHHHHHHHHTT-S-TTS-HHHHHHHHHHHHHHHHHHHTT-----TTS-S--THHHHHHHTTS-HHHHHHHHHHHHHH-HHHHHHHIIIIIS---HHHHHHHHT-S-HHHHHHHHHHHHHHHHHHHHT-HHHHHHT--

Organism: NCBI:txid153721

InterPro domains:
  IPR007627 RNA polymerase sigma-70 region 2 [PF04542] (25-92)
  IPR013324 RNA polymerase sigma factor, region 3/4-like [SSF88659] (113-179)
  IPR013325 RNA polymerase sigma factor, region 2 [SSF88946] (3-107)
  IPR014284 RNA polymerase sigma-70-like domain [TIGR02937] (23-175)
  IPR036388 Winged helix-like DNA-binding domain superfamily [G3DSA:1.10.10.10] (92-179)
  IPR039425 RNA polymerase sigma-70-like [PTHR43133] (5-181)